Protein AF-A0A9N8EFH3-F1 (afdb_monomer_lite)

Secondary structure (DSSP, 8-state):
---PPPPHHHHHHHHHHHHHHHHHTTS---------------------PPP-PPPP--------SS-----------S----------------------------HHHHHHHHHHHHHHHHHHHHHHHHHHHHHHHHHHHHHHHHHHHHHHHHHHTTHHHHHHHHHHHHHHH-HHHHHHHHHHHHHHHHHHHHHHHH--GGG-S----HHHHHHHHHHIIIIIIIIHHHIIIIIHHHH--S-SHHHHHHHHHHIIIIIIIIIIHHHHHHHHHHHTT--HHHHHHHHHHHHHTS-HHHHHHHHHHHHHHHHHHHS-GGGHHHHHHHHHHHHHHHHHHHHHTT-

InterPro domains:
  IPR007248 Mpv17/PMP22 [PF04117] (278-334)
  IPR007248 Mpv17/PMP22 [PTHR11266] (166-336)

Structure (mmCIF, N/CA/C/O backbone):
data_AF-A0A9N8EFH3-F1
#
_entry.id   AF-A0A9N8EFH3-F1
#
loop_
_atom_site.group_PDB
_atom_site.id
_atom_site.type_symbol
_atom_site.label_atom_id
_atom_site.label_alt_id
_atom_site.label_comp_id
_atom_site.label_asym_id
_atom_site.label_entity_id
_atom_site.label_seq_id
_atom_site.pdbx_PDB_ins_code
_atom_site.Cartn_x
_atom_site.Cartn_y
_atom_site.Cartn_z
_atom_site.occupancy
_atom_site.B_iso_or_equiv
_atom_site.auth_seq_id
_atom_site.auth_comp_id
_atom_site.auth_asym_id
_atom_site.auth_atom_id
_atom_site.pdbx_PDB_model_num
ATOM 1 N N . MET A 1 1 ? 20.095 2.826 -29.127 1.00 41.12 1 MET A N 1
ATOM 2 C CA . MET A 1 1 ? 20.355 3.499 -27.834 1.00 41.12 1 MET A CA 1
ATOM 3 C C . MET A 1 1 ? 20.515 2.428 -26.759 1.00 41.12 1 MET A C 1
ATOM 5 O O . MET A 1 1 ? 19.524 1.876 -26.299 1.00 41.12 1 MET A O 1
ATOM 9 N N . MET A 1 2 ? 21.751 2.035 -26.447 1.00 31.56 2 MET A N 1
ATOM 10 C CA . MET A 1 2 ? 22.031 1.067 -25.382 1.00 31.56 2 MET A CA 1
ATOM 11 C C . MET A 1 2 ? 21.918 1.788 -24.033 1.00 31.56 2 MET A C 1
ATOM 13 O O . MET A 1 2 ? 22.768 2.606 -23.698 1.00 31.56 2 MET A O 1
ATOM 17 N N . CYS A 1 3 ? 20.839 1.538 -23.285 1.00 37.25 3 CYS A N 1
ATOM 18 C CA . CYS A 1 3 ? 20.732 1.978 -21.894 1.00 37.25 3 CYS A CA 1
ATOM 19 C C . CYS A 1 3 ? 21.843 1.300 -21.088 1.00 37.25 3 CYS A C 1
ATOM 21 O O . CYS A 1 3 ? 21.826 0.079 -20.928 1.00 37.25 3 CYS A O 1
ATOM 23 N N . ALA A 1 4 ? 22.789 2.088 -20.575 1.00 42.69 4 ALA A N 1
ATOM 24 C CA . ALA A 1 4 ? 23.730 1.628 -19.566 1.00 42.69 4 ALA A CA 1
ATOM 25 C C . ALA A 1 4 ? 22.958 0.978 -18.397 1.00 42.69 4 ALA A C 1
ATOM 27 O O . ALA A 1 4 ? 21.876 1.464 -18.043 1.00 42.69 4 ALA A O 1
ATOM 28 N N . PRO A 1 5 ? 23.462 -0.122 -17.808 1.00 50.66 5 PRO A N 1
ATOM 29 C CA . PRO A 1 5 ? 22.806 -0.760 -16.677 1.00 50.66 5 PRO A CA 1
ATOM 30 C C . PRO A 1 5 ? 22.702 0.252 -15.536 1.00 50.66 5 PRO A C 1
ATOM 32 O O . PRO A 1 5 ? 23.708 0.738 -15.022 1.00 50.66 5 PRO A O 1
ATOM 35 N N . LEU A 1 6 ? 21.464 0.590 -15.171 1.00 46.47 6 LEU A N 1
ATOM 36 C CA . LEU A 1 6 ? 21.169 1.466 -14.046 1.00 46.47 6 LEU A CA 1
ATOM 37 C C . LEU A 1 6 ? 21.886 0.898 -12.806 1.00 46.47 6 LEU A C 1
ATOM 39 O O . LEU A 1 6 ? 21.682 -0.279 -12.486 1.00 46.47 6 LEU A O 1
ATOM 43 N N . PRO A 1 7 ? 22.754 1.664 -12.123 1.00 62.62 7 PRO A N 1
ATOM 44 C CA . PRO A 1 7 ? 23.569 1.113 -11.054 1.00 62.62 7 PRO A CA 1
ATOM 45 C C . PRO A 1 7 ? 22.660 0.611 -9.933 1.00 62.62 7 PRO A C 1
ATOM 47 O O . PRO A 1 7 ? 21.796 1.340 -9.452 1.00 62.62 7 PRO A O 1
ATOM 50 N N . ILE A 1 8 ? 22.896 -0.620 -9.471 1.00 53.50 8 ILE A N 1
ATOM 51 C CA . ILE A 1 8 ? 22.248 -1.254 -8.302 1.00 53.50 8 ILE A CA 1
ATOM 52 C C . ILE A 1 8 ? 22.196 -0.304 -7.087 1.00 53.50 8 ILE A C 1
ATOM 54 O O . ILE A 1 8 ? 21.272 -0.358 -6.275 1.00 53.50 8 ILE A O 1
ATOM 58 N N . ARG A 1 9 ? 23.144 0.638 -7.014 1.00 48.06 9 ARG A N 1
ATOM 59 C CA . ARG A 1 9 ? 23.199 1.721 -6.028 1.00 48.06 9 ARG A CA 1
ATOM 60 C C . ARG A 1 9 ? 21.944 2.594 -5.993 1.00 48.06 9 ARG A C 1
ATOM 62 O O . ARG A 1 9 ? 21.589 3.035 -4.913 1.00 48.06 9 ARG A O 1
ATOM 69 N N . LEU A 1 10 ? 21.247 2.811 -7.109 1.00 51.22 10 LEU A N 1
ATOM 70 C CA . LEU A 1 10 ? 20.051 3.659 -7.161 1.00 51.22 10 LEU A CA 1
ATOM 71 C C . LEU A 1 10 ? 18.811 2.968 -6.572 1.00 51.22 10 LEU A C 1
ATOM 73 O O . LEU A 1 10 ? 17.990 3.614 -5.930 1.00 51.22 10 LEU A O 1
ATOM 77 N N . LEU A 1 11 ? 18.708 1.643 -6.728 1.00 49.72 11 LEU A N 1
ATOM 78 C CA . LEU A 1 11 ? 17.691 0.832 -6.048 1.00 49.72 11 LEU A CA 1
ATOM 79 C C . LEU A 1 11 ? 17.977 0.765 -4.541 1.00 49.72 11 LEU A C 1
ATOM 81 O O . LEU A 1 11 ? 17.062 0.890 -3.731 1.00 49.72 11 LEU A O 1
ATOM 85 N N . GLY A 1 12 ? 19.258 0.639 -4.177 1.00 55.22 12 GLY A N 1
ATOM 86 C CA . GLY A 1 12 ? 19.723 0.795 -2.800 1.00 55.22 12 GLY A CA 1
ATOM 87 C C . GLY A 1 12 ? 19.388 2.174 -2.234 1.00 55.22 12 GLY A C 1
ATOM 88 O O . GLY A 1 12 ? 18.918 2.250 -1.111 1.00 55.22 12 GLY A O 1
ATOM 89 N N . LEU A 1 13 ? 19.533 3.243 -3.022 1.00 50.31 13 LEU A N 1
ATOM 90 C CA . LEU A 1 13 ? 19.199 4.611 -2.623 1.00 50.31 13 LEU A CA 1
ATOM 91 C C . LEU A 1 13 ? 17.691 4.823 -2.479 1.00 50.31 13 LEU A C 1
ATOM 93 O O . LEU A 1 13 ? 17.284 5.585 -1.619 1.00 50.31 13 LEU A O 1
ATOM 97 N N . LEU A 1 14 ? 16.864 4.133 -3.271 1.00 47.78 14 LEU A N 1
ATOM 98 C CA . LEU A 1 14 ? 15.407 4.147 -3.129 1.00 47.78 14 LEU A CA 1
ATOM 99 C C . LEU A 1 14 ? 14.963 3.434 -1.849 1.00 47.78 14 LEU A C 1
ATOM 101 O O . LEU A 1 14 ? 14.130 3.949 -1.112 1.00 47.78 14 LEU A O 1
ATOM 105 N N . LEU A 1 15 ? 15.554 2.271 -1.562 1.00 52.00 15 LEU A N 1
ATOM 106 C CA . LEU A 1 15 ? 15.362 1.567 -0.294 1.00 52.00 15 LEU A CA 1
ATOM 107 C C . LEU A 1 15 ? 15.898 2.392 0.880 1.00 52.00 15 LEU A C 1
ATOM 109 O O . LEU A 1 15 ? 15.254 2.437 1.920 1.00 52.00 15 LEU A O 1
ATOM 113 N N . LEU A 1 16 ? 17.017 3.097 0.704 1.00 48.28 16 LEU A N 1
ATOM 114 C CA . LEU A 1 16 ? 17.570 4.011 1.697 1.00 48.28 16 LEU A CA 1
ATOM 115 C C . LEU A 1 16 ? 16.673 5.236 1.884 1.00 48.28 16 LEU A C 1
ATOM 117 O O . LEU A 1 16 ? 16.484 5.651 3.009 1.00 48.28 16 LEU A O 1
ATOM 121 N N . LEU A 1 17 ? 16.067 5.784 0.829 1.00 45.62 17 LEU A N 1
ATOM 122 C CA . LEU A 1 17 ? 15.077 6.863 0.912 1.00 45.62 17 LEU A CA 1
ATOM 123 C C . LEU A 1 17 ? 13.828 6.396 1.653 1.00 45.62 17 LEU A C 1
ATOM 125 O O . LEU A 1 17 ? 13.322 7.122 2.499 1.00 45.62 17 LEU A O 1
ATOM 129 N N . VAL A 1 18 ? 13.373 5.167 1.399 1.00 49.00 18 VAL A N 1
ATOM 130 C CA . VAL A 1 18 ? 12.310 4.533 2.187 1.00 49.00 18 VAL A CA 1
ATOM 131 C C . VAL A 1 18 ? 12.749 4.414 3.650 1.00 49.00 18 VAL A C 1
ATOM 133 O O . VAL A 1 18 ? 12.011 4.849 4.521 1.00 49.00 18 VAL A O 1
ATOM 136 N N . VAL A 1 19 ? 13.963 3.937 3.942 1.00 46.38 19 VAL A N 1
ATOM 137 C CA . VAL A 1 19 ? 14.503 3.834 5.314 1.00 46.38 19 VAL A CA 1
ATOM 138 C C . VAL A 1 19 ? 14.688 5.203 5.984 1.00 46.38 19 VAL A C 1
ATOM 140 O O . VAL A 1 19 ? 14.336 5.350 7.144 1.00 46.38 19 VAL A O 1
ATOM 143 N N . VAL A 1 20 ? 15.156 6.230 5.278 1.00 42.34 20 VAL A N 1
ATOM 144 C CA . VAL A 1 20 ? 15.352 7.596 5.796 1.00 42.34 20 VAL A CA 1
ATOM 145 C C . VAL A 1 20 ? 14.006 8.275 6.044 1.00 42.34 20 VAL A C 1
ATOM 147 O O . VAL A 1 20 ? 13.831 8.936 7.062 1.00 42.34 20 VAL A O 1
ATOM 150 N N . VAL A 1 21 ? 13.008 8.062 5.181 1.00 42.91 21 VAL A N 1
ATOM 151 C CA . VAL A 1 21 ? 11.625 8.510 5.431 1.00 42.91 21 VAL A CA 1
ATOM 152 C C . VAL A 1 21 ? 11.023 7.789 6.649 1.00 42.91 21 VAL A C 1
ATOM 154 O O . VAL A 1 21 ? 10.249 8.390 7.403 1.00 42.91 21 VAL A O 1
ATOM 157 N N . LEU A 1 22 ? 11.406 6.529 6.888 1.00 42.31 22 LEU A N 1
ATOM 158 C CA . LEU A 1 22 ? 11.056 5.776 8.099 1.00 42.31 22 LEU A CA 1
ATOM 159 C C . LEU A 1 22 ? 11.815 6.260 9.351 1.00 42.31 22 LEU A C 1
ATOM 161 O O . LEU A 1 22 ? 11.250 6.219 10.441 1.00 42.31 22 LEU A O 1
ATOM 165 N N . ASP A 1 23 ? 13.036 6.770 9.206 1.00 36.62 23 ASP A N 1
ATOM 166 C CA . ASP A 1 23 ? 13.881 7.248 10.310 1.00 36.62 23 ASP A CA 1
ATOM 167 C C . ASP A 1 23 ? 13.509 8.676 10.757 1.00 36.62 23 ASP A C 1
ATOM 169 O O . ASP A 1 23 ? 13.275 8.939 11.937 1.00 36.62 23 ASP A O 1
ATOM 173 N N . VAL A 1 24 ? 13.256 9.588 9.809 1.00 36.03 24 VAL A N 1
ATOM 174 C CA . VAL A 1 24 ? 12.672 10.922 10.087 1.00 36.03 24 VAL A CA 1
ATOM 175 C C . VAL A 1 24 ? 11.298 10.789 10.763 1.00 36.03 24 VAL A C 1
ATOM 177 O O . VAL A 1 24 ? 10.899 11.605 11.592 1.00 36.03 24 VAL A O 1
ATOM 180 N N . SER A 1 25 ? 10.587 9.704 10.461 1.00 39.78 25 SER A N 1
ATOM 181 C CA . SER A 1 25 ? 9.328 9.324 11.096 1.00 39.78 25 SER A CA 1
ATOM 182 C C . SER A 1 25 ? 9.462 8.820 12.537 1.00 39.78 25 SER A C 1
ATOM 184 O O . SER A 1 25 ? 8.451 8.852 13.247 1.00 39.78 25 SER A O 1
ATOM 186 N N . ALA A 1 26 ? 10.640 8.338 12.942 1.00 40.16 26 ALA A N 1
ATOM 187 C CA . ALA A 1 26 ? 10.953 7.858 14.290 1.00 40.16 26 ALA A CA 1
ATOM 188 C C . ALA A 1 26 ? 11.497 8.978 15.198 1.00 40.16 26 ALA A C 1
ATOM 190 O O . ALA A 1 26 ? 11.359 8.898 16.416 1.00 40.16 26 ALA A O 1
ATOM 191 N N . PHE A 1 27 ? 12.031 10.056 14.615 1.00 34.84 27 PHE A N 1
ATOM 192 C CA . PHE A 1 27 ? 12.599 11.189 15.356 1.00 34.84 27 PHE A CA 1
ATOM 193 C C . PHE A 1 27 ? 11.576 12.220 15.865 1.00 34.84 27 PHE A C 1
ATOM 195 O O . PHE A 1 27 ? 11.927 13.114 16.631 1.00 34.84 27 PHE A O 1
ATOM 202 N N . VAL A 1 28 ? 10.296 12.085 15.506 1.00 37.94 28 VAL A N 1
ATOM 203 C CA . VAL A 1 28 ? 9.204 12.902 16.065 1.00 37.94 28 VAL A CA 1
ATOM 204 C C . VAL A 1 28 ? 8.491 12.116 17.166 1.00 37.94 28 VAL A C 1
ATOM 206 O O . VAL A 1 28 ? 7.301 11.817 17.087 1.00 37.94 28 VAL A O 1
ATOM 209 N N . VAL A 1 29 ? 9.236 11.754 18.207 1.00 35.06 29 VAL A N 1
ATOM 210 C CA . VAL A 1 29 ? 8.652 11.521 19.530 1.00 35.06 29 VAL A CA 1
ATOM 211 C C . VAL A 1 29 ? 8.629 12.891 20.201 1.00 35.06 29 VAL A C 1
ATOM 213 O O . VAL A 1 29 ? 9.700 13.439 20.455 1.00 35.06 29 VAL A O 1
ATOM 216 N N . PRO A 1 30 ? 7.458 13.495 20.474 1.00 37.84 30 PRO A N 1
ATOM 217 C CA . PRO A 1 30 ? 7.436 14.691 21.287 1.00 37.84 30 PRO A CA 1
ATOM 218 C C . PRO A 1 30 ? 7.884 14.280 22.687 1.00 37.84 30 PRO A C 1
ATOM 220 O O . PRO A 1 30 ? 7.161 13.586 23.406 1.00 37.84 30 PRO A O 1
ATOM 223 N N . SER A 1 31 ? 9.088 14.699 23.062 1.00 33.38 31 SER A N 1
ATOM 224 C CA . SER A 1 31 ? 9.541 14.762 24.442 1.00 33.38 31 SER A CA 1
ATOM 225 C C . SER A 1 31 ? 8.569 15.666 25.197 1.00 33.38 31 SER A C 1
ATOM 227 O O . SER A 1 31 ? 8.724 16.882 25.254 1.00 33.38 31 SER A O 1
ATOM 229 N N . ARG A 1 32 ? 7.505 15.075 25.751 1.00 38.81 32 ARG A N 1
ATOM 230 C CA . ARG A 1 32 ? 6.694 15.736 26.769 1.00 38.81 32 ARG A CA 1
ATOM 231 C C . ARG A 1 32 ? 7.564 15.840 28.012 1.00 38.81 32 ARG A C 1
ATOM 233 O O . ARG A 1 32 ? 7.638 14.911 28.812 1.00 38.81 32 ARG A O 1
ATOM 240 N N . THR A 1 33 ? 8.239 16.973 28.144 1.00 36.69 33 THR A N 1
ATOM 241 C CA . THR A 1 33 ? 8.678 17.496 29.431 1.00 36.69 33 THR A CA 1
ATOM 242 C C . THR A 1 33 ? 7.462 17.522 30.349 1.00 36.69 33 THR A C 1
ATOM 244 O O . THR A 1 33 ? 6.463 18.191 30.085 1.00 36.69 33 THR A O 1
ATOM 247 N N . ALA A 1 34 ? 7.512 16.704 31.396 1.00 38.03 34 ALA A N 1
ATOM 248 C CA . ALA A 1 34 ? 6.528 16.714 32.458 1.00 38.03 34 ALA A CA 1
ATOM 249 C C . ALA A 1 34 ? 6.609 18.073 33.165 1.00 38.03 34 ALA A C 1
ATOM 251 O O . ALA A 1 34 ? 7.539 18.328 33.925 1.00 38.03 34 ALA A O 1
ATOM 252 N N . ALA A 1 35 ? 5.654 18.957 32.887 1.00 37.97 35 ALA A N 1
ATOM 253 C CA . ALA A 1 35 ? 5.393 20.097 33.747 1.00 37.97 35 ALA A CA 1
ATOM 254 C C . ALA A 1 35 ? 4.767 19.558 35.039 1.00 37.97 35 ALA A C 1
ATOM 256 O O . ALA A 1 35 ? 3.653 19.024 35.023 1.00 37.97 35 ALA A O 1
ATOM 257 N N . SER A 1 36 ? 5.502 19.654 36.148 1.00 39.16 36 SER A N 1
ATOM 258 C CA . SER A 1 36 ? 4.943 19.456 37.478 1.00 39.16 36 SER A CA 1
ATOM 259 C C . SER A 1 36 ? 3.892 20.538 37.716 1.00 39.16 36 SER A C 1
ATOM 261 O O . SER A 1 36 ? 4.187 21.728 37.766 1.00 39.16 36 SER A O 1
ATOM 263 N N . SER A 1 37 ? 2.633 20.129 37.820 1.00 36.12 37 SER A N 1
ATOM 264 C CA . SER A 1 37 ? 1.566 20.988 38.323 1.00 36.12 37 SER A CA 1
ATOM 265 C C . SER A 1 37 ? 1.404 20.676 39.805 1.00 36.12 37 SER A C 1
ATOM 267 O O . SER A 1 37 ? 0.905 19.620 40.189 1.00 36.12 37 SER A O 1
ATOM 269 N N . SER A 1 38 ? 1.888 21.588 40.642 1.00 34.62 38 SER A N 1
ATOM 270 C CA . SER A 1 38 ? 1.511 21.681 42.047 1.00 34.62 38 SER A CA 1
ATOM 271 C C . SER A 1 38 ? 0.019 22.006 42.124 1.00 34.62 38 SER A C 1
ATOM 273 O O . SER A 1 38 ? -0.416 23.042 41.622 1.00 34.62 38 SER A O 1
ATOM 275 N N . VAL A 1 39 ? -0.762 21.109 42.721 1.00 37.56 39 VAL A N 1
ATOM 276 C CA . VAL A 1 39 ? -2.185 21.322 42.992 1.00 37.56 39 VAL A CA 1
ATOM 277 C C . VAL A 1 39 ? -2.307 22.144 44.271 1.00 37.56 39 VAL A C 1
ATOM 279 O O . VAL A 1 39 ? -2.005 21.654 45.358 1.00 37.56 39 VAL A O 1
ATOM 282 N N . THR A 1 40 ? -2.754 23.389 44.137 1.00 33.75 40 THR A N 1
ATOM 283 C CA . THR A 1 40 ? -3.195 24.232 45.253 1.00 33.75 40 THR A CA 1
ATOM 284 C C . THR A 1 40 ? -4.710 24.089 45.379 1.00 33.75 40 THR A C 1
ATOM 286 O O . THR A 1 40 ? -5.439 24.338 44.422 1.00 33.75 40 THR A O 1
ATOM 289 N N . PHE A 1 41 ? -5.186 23.655 46.546 1.00 36.66 41 PHE A N 1
ATOM 290 C CA . PHE A 1 41 ? -6.610 23.505 46.853 1.00 36.66 41 PHE A CA 1
ATOM 291 C C . PHE A 1 41 ? -7.185 24.859 47.290 1.00 36.66 41 PHE A C 1
ATOM 293 O O . PHE A 1 41 ? -6.631 25.510 48.177 1.00 36.66 41 PHE A O 1
ATOM 300 N N . SER A 1 42 ? -8.292 25.300 46.694 1.00 32.38 42 SER A N 1
ATOM 301 C CA . SER A 1 42 ? -9.093 26.427 47.186 1.00 32.38 42 SER A CA 1
ATOM 302 C C . SER A 1 42 ? -10.535 26.312 46.702 1.00 32.38 42 SER A C 1
ATOM 304 O O . SER A 1 42 ? -10.764 26.061 45.525 1.00 32.38 42 SER A O 1
ATOM 306 N N . GLY A 1 43 ? -11.473 26.579 47.614 1.00 35.88 43 GLY A N 1
ATOM 307 C CA . GLY A 1 43 ? -12.773 27.168 47.287 1.00 35.88 43 GLY A CA 1
ATOM 308 C C . GLY A 1 43 ? -13.948 26.206 47.146 1.00 35.88 43 GLY A C 1
ATOM 309 O O . GLY A 1 43 ? -14.125 25.563 46.122 1.00 35.88 43 GLY A O 1
ATOM 310 N N . VAL A 1 44 ? -14.781 26.183 48.184 1.00 45.12 44 VAL A N 1
ATOM 311 C CA . VAL A 1 44 ? -16.142 25.635 48.224 1.00 45.12 44 VAL A CA 1
ATOM 312 C C . VAL A 1 44 ? -17.092 26.573 47.471 1.00 45.12 44 VAL A C 1
ATOM 314 O O . VAL A 1 44 ? -17.158 27.743 47.831 1.00 45.12 44 VAL A O 1
ATOM 317 N N . GLU A 1 45 ? -17.881 26.057 46.522 1.00 36.47 45 GLU A N 1
ATOM 318 C CA . GLU A 1 45 ? -19.114 26.701 46.035 1.00 36.47 45 GLU A CA 1
ATOM 319 C C . GLU A 1 45 ? -20.243 25.673 45.810 1.00 36.47 45 GLU A C 1
ATOM 321 O O . GLU A 1 45 ? -20.017 24.485 45.578 1.00 36.47 45 GLU A O 1
ATOM 326 N N . THR A 1 46 ? -21.469 26.163 45.983 1.00 40.97 46 THR A N 1
ATOM 327 C CA . THR A 1 46 ? -22.760 25.485 46.183 1.00 40.97 46 THR A CA 1
ATOM 328 C C . THR A 1 46 ? -23.427 24.957 44.896 1.00 40.97 46 THR A C 1
ATOM 330 O O . THR A 1 46 ? -23.082 25.381 43.794 1.00 40.97 46 THR A O 1
ATOM 333 N N . PRO A 1 47 ? -24.414 24.036 44.998 1.00 43.94 47 PRO A N 1
ATOM 334 C CA . PRO A 1 47 ? -24.960 23.336 43.838 1.00 43.94 47 PRO A CA 1
ATOM 335 C C . PRO A 1 47 ? -26.101 24.112 43.166 1.00 43.94 47 PRO A C 1
ATOM 337 O O . PRO A 1 47 ? -27.093 24.463 43.805 1.00 43.94 47 PRO A O 1
ATOM 340 N N . SER A 1 48 ? -26.000 24.297 41.848 1.00 41.41 48 SER A N 1
ATOM 341 C CA . SER A 1 48 ? -27.131 24.647 40.984 1.00 41.41 48 SER A CA 1
ATOM 342 C C . SER A 1 48 ? -27.500 23.464 40.077 1.00 41.41 48 SER A C 1
ATOM 344 O O . SER A 1 48 ? -26.662 22.671 39.652 1.00 41.41 48 SER A O 1
ATOM 346 N N . THR A 1 49 ? -28.806 23.315 39.877 1.00 44.22 49 THR A N 1
ATOM 347 C CA . THR A 1 49 ? -29.546 22.228 39.215 1.00 44.22 49 THR A CA 1
ATOM 348 C C . THR A 1 49 ? -29.115 21.918 37.772 1.00 44.22 49 THR A C 1
ATOM 350 O O . THR A 1 49 ? -28.855 22.851 37.013 1.00 44.22 49 THR A O 1
ATOM 353 N N . PRO A 1 50 ? -29.149 20.643 37.325 1.00 43.09 50 PRO A N 1
ATOM 354 C CA . PRO A 1 50 ? -28.806 20.290 35.952 1.00 43.09 50 PRO A CA 1
ATOM 355 C C . PRO A 1 50 ? -29.986 20.496 34.988 1.00 43.09 50 PRO A C 1
ATOM 357 O O . PRO A 1 50 ? -31.047 19.887 35.121 1.00 43.09 50 PRO A O 1
ATOM 360 N N . VAL A 1 51 ? -29.759 21.324 33.968 1.00 40.06 51 VAL A N 1
ATOM 361 C CA . VAL A 1 51 ? -30.586 21.417 32.759 1.00 40.06 51 VAL A CA 1
ATOM 362 C C . VAL A 1 51 ? -30.165 20.299 31.803 1.00 40.06 51 VAL A C 1
ATOM 364 O O . VAL A 1 51 ? -29.002 20.203 31.412 1.00 40.06 51 VAL A O 1
ATOM 367 N N . PHE A 1 52 ? -31.113 19.439 31.432 1.00 37.69 52 PHE A N 1
ATOM 368 C CA . PHE A 1 52 ? -30.909 18.341 30.491 1.00 37.69 52 PHE A CA 1
ATOM 369 C C . PHE A 1 52 ? -30.911 18.881 29.053 1.00 37.69 52 PHE A C 1
ATOM 371 O O . PHE A 1 52 ? -31.963 19.200 28.501 1.00 37.69 52 PHE A O 1
ATOM 378 N N . VAL A 1 53 ? -29.727 18.996 28.450 1.00 39.47 53 VAL A N 1
ATOM 379 C CA . VAL A 1 53 ? -29.550 19.280 27.018 1.00 39.47 53 VAL A CA 1
ATOM 380 C C . VAL A 1 53 ? -29.183 17.963 26.325 1.00 39.47 53 VAL A C 1
ATOM 382 O O . VAL A 1 53 ? -28.194 17.340 26.720 1.00 39.47 53 VAL A O 1
ATOM 385 N N . PRO A 1 54 ? -29.944 17.495 25.319 1.00 33.62 54 PRO A N 1
ATOM 386 C CA . PRO A 1 54 ? -29.606 16.270 24.611 1.00 33.62 54 PRO A CA 1
ATOM 387 C C . PRO A 1 54 ? -28.305 16.464 23.824 1.00 33.62 54 PRO A C 1
ATOM 389 O O . PRO A 1 54 ? -28.159 17.387 23.022 1.00 33.62 54 PRO A O 1
ATOM 392 N N . LYS A 1 55 ? -27.345 15.581 24.097 1.00 27.66 55 LYS A N 1
ATOM 393 C CA . LYS A 1 55 ? -26.021 15.540 23.476 1.00 27.66 55 LYS A CA 1
ATOM 394 C C . LYS A 1 55 ? -26.175 15.196 21.981 1.00 27.66 55 LYS A C 1
ATOM 396 O O . LYS A 1 55 ? -26.824 14.192 21.686 1.00 27.66 55 LYS A O 1
ATOM 401 N N . PRO A 1 56 ? -25.620 15.978 21.040 1.00 28.78 56 PRO A N 1
ATOM 402 C CA . PRO A 1 56 ? -25.646 15.613 19.629 1.00 28.78 56 PRO A CA 1
ATOM 403 C C . PRO A 1 56 ? -24.770 14.376 19.395 1.00 28.78 56 PRO A C 1
ATOM 405 O O . PRO A 1 56 ? -23.690 14.250 19.973 1.00 28.78 56 PRO A O 1
ATOM 408 N N . GLU A 1 57 ? -25.257 13.456 18.564 1.00 30.47 57 GLU A N 1
ATOM 409 C CA . GLU A 1 57 ? -24.544 12.250 18.143 1.00 30.47 57 GLU A CA 1
ATOM 410 C C . GLU A 1 57 ? -23.204 12.620 17.484 1.00 30.47 57 GLU A C 1
ATOM 412 O O . GLU A 1 57 ? -23.148 13.164 16.380 1.00 30.47 57 GLU A O 1
ATOM 417 N N . GLU A 1 58 ? -22.102 12.323 18.173 1.00 28.56 58 GLU A N 1
ATOM 418 C CA . GLU A 1 58 ? -20.743 12.465 17.651 1.00 28.56 58 GLU A CA 1
ATOM 419 C C . GLU A 1 58 ? -20.465 11.360 16.622 1.00 28.56 58 GLU A C 1
ATOM 421 O O . GLU A 1 58 ? -19.971 10.274 16.930 1.00 28.56 58 GLU A O 1
ATOM 426 N N . GLY A 1 59 ? -20.779 11.648 15.360 1.00 30.62 59 GLY A N 1
ATOM 427 C CA . GLY A 1 59 ? -20.318 10.878 14.209 1.00 30.62 59 GLY A CA 1
ATOM 428 C C . GLY A 1 59 ? -18.811 11.048 14.000 1.00 30.62 59 GLY A C 1
ATOM 429 O O . GLY A 1 59 ? -18.378 11.877 13.202 1.00 30.62 59 GLY A O 1
ATOM 430 N N . SER A 1 60 ? -18.002 10.257 14.707 1.00 28.39 60 SER A N 1
ATOM 431 C CA . SER A 1 60 ? -16.557 10.161 14.473 1.00 28.39 60 SER A CA 1
ATOM 432 C C . SER A 1 60 ? -16.271 9.219 13.299 1.00 28.39 60 SER A C 1
ATOM 434 O O . SER A 1 60 ? -16.223 7.999 13.445 1.00 28.39 60 SER A O 1
ATOM 436 N N . THR A 1 61 ? -16.092 9.780 12.102 1.00 33.25 61 THR A N 1
ATOM 437 C CA . THR A 1 61 ? -15.603 9.050 10.923 1.00 33.25 61 THR A CA 1
ATOM 438 C C . THR A 1 61 ? -14.171 9.469 10.621 1.00 33.25 61 THR A C 1
ATOM 440 O O . THR A 1 61 ? -13.910 10.356 9.809 1.00 33.25 61 THR A O 1
ATOM 443 N N . SER A 1 62 ? -13.216 8.834 11.304 1.00 30.48 62 SER A N 1
ATOM 444 C CA . SER A 1 62 ? -11.806 8.895 10.931 1.00 30.48 62 SER A CA 1
ATOM 445 C C . SER A 1 62 ? -11.530 7.898 9.801 1.00 30.48 62 SER A C 1
ATOM 447 O O . SER A 1 62 ? -12.049 6.781 9.771 1.00 30.48 62 SER A O 1
ATOM 449 N N . LEU A 1 63 ? -10.744 8.350 8.822 1.00 38.47 63 LEU A N 1
ATOM 450 C CA . LEU A 1 63 ? -10.388 7.611 7.619 1.00 38.47 63 LEU A CA 1
ATOM 451 C C . LEU A 1 63 ? -9.613 6.361 8.011 1.00 38.47 63 LEU A C 1
ATOM 453 O O . LEU A 1 63 ? -8.415 6.391 8.292 1.00 38.47 63 LEU A O 1
ATOM 457 N N . HIS A 1 64 ? -10.338 5.264 8.064 1.00 42.38 64 HIS A N 1
ATOM 458 C CA . HIS A 1 64 ? -9.832 3.987 8.472 1.00 42.38 64 HIS A CA 1
ATOM 459 C C . HIS A 1 64 ? -9.981 3.024 7.305 1.00 42.38 64 HIS A C 1
ATOM 461 O O . HIS A 1 64 ? -11.045 2.456 7.043 1.00 42.38 64 HIS A O 1
ATOM 467 N N . VAL A 1 65 ? -8.851 2.719 6.677 1.00 41.62 65 VAL A N 1
ATOM 468 C CA . VAL A 1 65 ? -8.721 1.409 6.040 1.00 41.62 65 VAL A CA 1
ATOM 469 C C . VAL A 1 65 ? -8.682 0.294 7.111 1.00 41.62 65 VAL A C 1
ATOM 471 O O . VAL A 1 65 ? -9.007 -0.835 6.777 1.00 41.62 65 VAL A O 1
ATOM 474 N N . GLY A 1 66 ? -8.589 0.608 8.417 1.00 33.12 66 GLY A N 1
ATOM 475 C CA . GLY A 1 66 ? -8.951 -0.301 9.526 1.00 33.12 66 GLY A CA 1
ATOM 476 C C . GLY A 1 66 ? -9.804 0.356 10.615 1.00 33.12 66 GLY A C 1
ATOM 477 O O . GLY A 1 66 ? -9.232 0.923 11.518 1.00 33.12 66 GLY A O 1
ATOM 478 N N . GLY A 1 67 ? -11.142 0.309 10.530 1.00 31.75 67 GLY A N 1
ATOM 479 C CA . GLY A 1 67 ? -12.068 1.038 11.422 1.00 31.75 67 GLY A CA 1
ATOM 480 C C . GLY A 1 67 ? -11.873 0.697 12.895 1.00 31.75 67 GLY A C 1
ATOM 481 O O . GLY A 1 67 ? -11.771 -0.484 13.204 1.00 31.75 67 GLY A O 1
ATOM 482 N N . VAL A 1 68 ? -11.927 1.679 13.805 1.00 34.56 68 VAL A N 1
ATOM 483 C CA . VAL A 1 68 ? -12.420 1.435 15.166 1.00 34.56 68 VAL A CA 1
ATOM 484 C C . VAL A 1 68 ? -13.853 0.950 14.993 1.00 34.56 68 VAL A C 1
ATOM 486 O O . VAL A 1 68 ? -14.776 1.723 14.736 1.00 34.56 68 VAL A O 1
ATOM 489 N N . TYR A 1 69 ? -14.015 -0.366 15.034 1.00 40.81 69 TYR A N 1
ATOM 490 C CA . TYR A 1 69 ? -15.315 -0.986 15.152 1.00 40.81 69 TYR A CA 1
ATOM 491 C C . TYR A 1 69 ? -15.721 -0.820 16.607 1.00 40.81 69 TYR A C 1
ATOM 493 O O . TYR A 1 69 ? -15.217 -1.524 17.479 1.00 40.81 69 TYR A O 1
A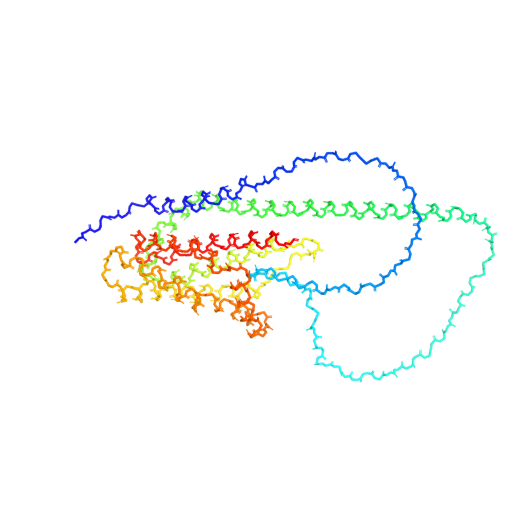TOM 501 N N . GLY A 1 70 ? -16.643 0.109 16.864 1.00 35.44 70 GLY A N 1
ATOM 502 C CA . GLY A 1 70 ? -17.470 0.001 18.059 1.00 35.44 70 GLY A CA 1
ATOM 503 C C . GLY A 1 70 ? -18.067 -1.415 18.122 1.00 35.44 70 GLY A C 1
ATOM 504 O O . GLY A 1 70 ? -18.273 -2.035 17.069 1.00 35.44 70 GLY A O 1
ATOM 505 N N . PRO A 1 71 ? -18.291 -1.964 19.327 1.00 30.70 71 PRO A N 1
ATOM 506 C CA . PRO A 1 71 ? -18.764 -3.331 19.484 1.00 30.70 71 PRO A CA 1
ATOM 507 C C . PRO A 1 71 ? -20.007 -3.554 18.621 1.00 30.70 71 PRO A C 1
ATOM 509 O O . PRO A 1 71 ? -20.913 -2.725 18.590 1.00 30.70 71 PRO A O 1
ATOM 512 N N . TYR A 1 72 ? -20.015 -4.674 17.898 1.00 33.97 72 TYR A N 1
ATOM 513 C CA . TYR A 1 72 ? -21.125 -5.157 17.080 1.00 33.97 72 TYR A CA 1
ATOM 514 C C . TYR A 1 72 ? -22.399 -5.258 17.951 1.00 33.97 72 TYR A C 1
ATOM 516 O O . TYR A 1 72 ? -22.678 -6.297 18.542 1.00 33.97 72 TYR A O 1
ATOM 524 N N . GLN A 1 73 ? -23.181 -4.183 18.061 1.00 33.12 73 GLN A N 1
ATOM 525 C CA . GLN A 1 73 ? -24.558 -4.231 18.549 1.00 33.12 73 GLN A CA 1
ATOM 526 C C . GLN A 1 73 ? -25.449 -4.490 17.339 1.00 33.12 73 GLN A C 1
ATOM 528 O O . GLN A 1 73 ? -25.876 -3.570 16.648 1.00 33.12 73 GLN A O 1
ATOM 533 N N . GLY A 1 74 ? -25.646 -5.764 17.007 1.00 34.00 74 GLY A N 1
ATOM 534 C CA . GLY A 1 74 ? -26.416 -6.114 15.819 1.00 34.00 74 GLY A CA 1
ATOM 535 C C . GLY A 1 74 ? -26.414 -7.591 15.468 1.00 34.00 74 GLY A C 1
ATOM 536 O O . GLY A 1 74 ? -26.231 -7.938 14.305 1.00 34.00 74 GLY A O 1
ATOM 537 N N . THR A 1 75 ? -26.633 -8.473 16.440 1.00 33.16 75 THR A N 1
ATOM 538 C CA . THR A 1 75 ? -27.349 -9.714 16.135 1.00 33.16 75 THR A CA 1
ATOM 539 C C . THR A 1 75 ? -28.831 -9.366 16.114 1.00 33.16 75 THR A C 1
ATOM 541 O O . THR A 1 75 ? -29.476 -9.264 17.152 1.00 33.16 75 THR A O 1
ATOM 544 N N . ALA A 1 76 ? -29.368 -9.131 14.917 1.00 35.34 76 ALA A N 1
ATOM 545 C CA . ALA A 1 76 ? -30.788 -9.344 14.704 1.00 35.34 76 ALA A CA 1
ATOM 546 C C . ALA A 1 76 ? -31.033 -10.843 14.921 1.00 35.34 76 ALA A C 1
ATOM 548 O O . ALA A 1 76 ? -30.688 -11.660 14.064 1.00 35.34 76 ALA A O 1
ATOM 549 N N . ASP A 1 77 ? -31.553 -11.194 16.096 1.00 32.66 77 ASP A N 1
ATOM 550 C CA . ASP A 1 77 ? -32.079 -12.521 16.396 1.00 32.66 77 ASP A CA 1
ATOM 551 C C . ASP A 1 77 ? -33.280 -12.791 15.479 1.00 32.66 77 ASP A C 1
ATOM 553 O O . ASP A 1 77 ? -34.436 -12.556 15.818 1.00 32.66 77 ASP A O 1
ATOM 557 N N . PHE A 1 78 ? -33.007 -13.309 14.284 1.00 39.34 78 PHE A N 1
ATOM 558 C CA . PHE A 1 78 ? -33.985 -14.035 13.479 1.00 39.34 78 PHE A CA 1
ATOM 559 C C . PHE A 1 78 ? -34.034 -15.482 13.984 1.00 39.34 78 PHE A C 1
ATOM 561 O O . PHE A 1 78 ? -33.564 -16.395 13.314 1.00 39.34 78 PHE A O 1
ATOM 568 N N . ASN A 1 79 ? -34.503 -15.663 15.224 1.00 34.78 79 ASN A N 1
ATOM 569 C CA . ASN A 1 79 ? -35.041 -16.918 15.768 1.00 34.78 79 ASN A CA 1
ATOM 570 C C . ASN A 1 79 ? -35.479 -16.720 17.227 1.00 34.78 79 ASN A C 1
ATOM 572 O O . ASN A 1 79 ? -34.938 -17.322 18.152 1.00 34.78 79 ASN A O 1
ATOM 576 N N . THR A 1 80 ? -36.505 -15.899 17.442 1.00 35.34 80 THR A N 1
ATOM 577 C CA . THR A 1 80 ? -37.246 -15.904 18.707 1.00 35.34 80 THR A CA 1
ATOM 578 C C . THR A 1 80 ? -38.510 -16.740 18.518 1.00 35.34 80 THR A C 1
ATOM 580 O O . THR A 1 80 ? -39.508 -16.226 18.011 1.00 35.34 80 THR A O 1
ATOM 583 N N . PRO A 1 81 ? -38.541 -18.030 18.904 1.00 37.22 81 PRO A N 1
ATOM 584 C CA . PRO A 1 81 ? -39.818 -18.657 19.189 1.00 37.22 81 PRO A CA 1
ATOM 585 C C . PRO A 1 81 ? -40.401 -17.954 20.419 1.00 37.22 81 PRO A C 1
ATOM 587 O O . PRO A 1 81 ? -39.736 -17.858 21.455 1.00 37.22 81 PRO A O 1
ATOM 590 N N . MET A 1 82 ? -41.634 -17.451 20.297 1.00 44.28 82 MET A N 1
ATOM 591 C CA . MET A 1 82 ? -42.447 -17.003 21.429 1.00 44.28 82 MET A CA 1
ATOM 592 C C . MET A 1 82 ? -42.342 -18.032 22.561 1.00 44.28 82 MET A C 1
ATOM 594 O O . MET A 1 82 ? -42.914 -19.120 22.477 1.00 44.28 82 MET A O 1
ATOM 598 N N . LYS A 1 83 ? -41.635 -17.687 23.639 1.00 37.22 83 LYS A N 1
ATOM 599 C CA . LYS A 1 83 ? -41.766 -18.393 24.909 1.00 37.22 83 LYS A CA 1
ATOM 600 C C . LYS A 1 83 ? -42.730 -17.613 25.781 1.00 37.22 83 LYS A C 1
ATOM 602 O O . LYS A 1 83 ? -42.466 -16.488 26.193 1.00 37.22 83 LYS A O 1
ATOM 607 N N . MET A 1 84 ? -43.872 -18.259 25.987 1.00 38.12 84 MET A N 1
ATOM 608 C CA . MET A 1 84 ? -44.940 -17.895 26.901 1.00 38.12 84 MET A CA 1
ATOM 609 C C . MET A 1 84 ? -44.412 -17.337 28.223 1.00 38.12 84 MET A C 1
ATOM 611 O O . MET A 1 84 ? -43.535 -17.915 28.866 1.00 38.12 84 MET A O 1
ATOM 615 N N . LEU A 1 85 ? -45.059 -16.258 28.655 1.00 44.88 85 LEU A N 1
ATOM 616 C CA . LEU A 1 85 ? -45.107 -15.790 30.032 1.00 44.88 85 LEU A CA 1
ATOM 617 C C . LEU A 1 85 ? -45.533 -16.933 30.963 1.00 44.88 85 LEU A C 1
ATOM 619 O O . LEU A 1 85 ? -46.722 -17.174 31.167 1.00 44.88 85 LEU A O 1
ATOM 623 N N . GLN A 1 86 ? -44.565 -17.617 31.572 1.00 43.44 86 GLN A N 1
ATOM 624 C CA . GLN A 1 86 ? -44.834 -18.498 32.701 1.00 43.44 86 GLN A CA 1
ATOM 625 C C . GLN A 1 86 ? -44.684 -17.694 33.995 1.00 43.44 86 GLN A C 1
ATOM 627 O O . GLN A 1 86 ? -43.608 -17.554 34.573 1.00 43.44 86 GLN A O 1
ATOM 632 N N . ARG A 1 87 ? -45.820 -17.137 34.425 1.00 48.09 87 ARG A N 1
ATOM 633 C CA . ARG A 1 87 ? -46.082 -16.588 35.759 1.00 48.09 87 ARG A CA 1
ATOM 634 C C . ARG A 1 87 ? -45.636 -17.614 36.813 1.00 48.09 87 ARG A C 1
ATOM 636 O O . ARG A 1 87 ? -46.347 -18.581 37.076 1.00 48.09 87 ARG A O 1
ATOM 643 N N . ARG A 1 88 ? -44.467 -17.417 37.429 1.00 42.59 88 ARG A N 1
ATOM 644 C CA . ARG A 1 88 ? -44.036 -18.206 38.592 1.00 42.59 88 ARG A CA 1
ATOM 645 C C . ARG A 1 88 ? -44.254 -17.383 39.857 1.00 42.59 88 ARG A C 1
ATOM 647 O O . ARG A 1 88 ? -43.384 -16.654 40.313 1.00 42.59 88 ARG A O 1
ATOM 654 N N . ASN A 1 89 ? -45.463 -17.519 40.399 1.00 51.12 89 ASN A N 1
ATOM 655 C CA . ASN A 1 89 ? -45.763 -17.240 41.798 1.00 51.12 89 ASN A CA 1
ATOM 656 C C . ASN A 1 89 ? -44.855 -18.122 42.666 1.00 51.12 89 ASN A C 1
ATOM 658 O O . ASN A 1 89 ? -44.966 -19.347 42.635 1.00 51.12 89 ASN A O 1
ATOM 662 N N . GLY A 1 90 ? -43.956 -17.504 43.427 1.00 43.69 90 GLY A N 1
ATOM 663 C CA . GLY A 1 90 ? -42.968 -18.201 44.246 1.00 43.69 90 GLY A CA 1
ATOM 664 C C . GLY A 1 90 ? -42.627 -17.407 45.497 1.00 43.69 90 GLY A C 1
ATOM 665 O O . GLY A 1 90 ? -41.573 -16.797 45.565 1.00 43.69 90 GLY A O 1
ATOM 666 N N . LYS A 1 91 ? -43.574 -17.406 46.441 1.00 45.00 91 LYS A N 1
ATOM 667 C CA . LYS A 1 91 ? -43.451 -17.145 47.885 1.00 45.00 91 LYS A CA 1
ATOM 668 C C . LYS A 1 91 ? -42.135 -16.513 48.364 1.00 45.00 91 LYS A C 1
ATOM 670 O O . LYS A 1 91 ? -41.134 -17.196 48.568 1.00 45.00 91 LYS A O 1
ATOM 675 N N . ASN A 1 92 ? -42.251 -15.233 48.715 1.00 46.00 92 ASN A N 1
ATOM 676 C CA . ASN A 1 92 ? -41.455 -14.558 49.733 1.00 46.00 92 ASN A CA 1
ATOM 677 C C . ASN A 1 92 ? -41.242 -15.465 50.958 1.00 46.00 92 ASN A C 1
ATOM 679 O O . ASN A 1 92 ? -42.178 -15.710 51.721 1.00 46.00 92 ASN A O 1
ATOM 683 N N . ARG A 1 93 ? -40.005 -15.916 51.183 1.00 44.84 93 ARG A N 1
ATOM 684 C CA . ARG A 1 93 ? -39.510 -16.186 52.537 1.00 44.84 93 ARG A CA 1
ATOM 685 C C . ARG A 1 93 ? -38.725 -14.960 52.970 1.00 44.84 93 ARG A C 1
ATOM 687 O O . ARG A 1 93 ? -37.544 -14.822 52.668 1.00 44.84 93 ARG A O 1
ATOM 694 N N . ARG A 1 94 ? -39.437 -14.050 53.630 1.00 45.72 94 ARG A N 1
ATOM 695 C CA . ARG A 1 94 ? -38.860 -12.943 54.384 1.00 45.72 94 ARG A CA 1
ATOM 696 C C . ARG A 1 94 ? -38.173 -13.577 55.596 1.00 45.72 94 ARG A C 1
ATOM 698 O O . ARG A 1 94 ? -38.848 -14.018 56.518 1.00 45.72 94 ARG A O 1
ATOM 705 N N . PHE A 1 95 ? -36.853 -13.727 55.542 1.00 43.94 95 PHE A N 1
ATOM 706 C CA . PHE A 1 95 ? -36.062 -13.968 56.744 1.00 43.94 95 PHE A CA 1
ATOM 707 C C . PHE A 1 95 ? -36.020 -12.642 57.507 1.00 43.94 95 PHE A C 1
ATOM 709 O O . PHE A 1 95 ? -35.234 -11.756 57.183 1.00 43.94 95 PHE A O 1
ATOM 716 N N . GLU A 1 96 ? -36.927 -12.478 58.468 1.00 46.09 96 GLU A N 1
ATOM 717 C CA . GLU A 1 96 ? -36.774 -11.483 59.527 1.00 46.09 96 GLU A CA 1
ATOM 718 C C . GLU A 1 96 ? -35.647 -11.965 60.439 1.00 46.09 96 GLU A C 1
ATOM 720 O O . GLU A 1 96 ? -35.824 -12.833 61.292 1.00 46.09 96 GLU A O 1
ATOM 725 N N . VAL A 1 97 ? -34.448 -11.439 60.199 1.00 53.19 97 VAL A N 1
ATOM 726 C CA . VAL A 1 97 ? -33.369 -11.493 61.179 1.00 53.19 97 VAL A CA 1
ATOM 727 C C . VAL A 1 97 ? -33.764 -10.520 62.284 1.00 53.19 97 VAL A C 1
ATOM 729 O O . VAL A 1 97 ? -33.817 -9.311 62.061 1.00 53.19 97 VAL A O 1
ATOM 732 N N . ALA A 1 98 ? -34.107 -11.063 63.451 1.00 47.00 98 ALA A N 1
ATOM 733 C CA . ALA A 1 98 ? -34.383 -10.298 64.656 1.00 47.00 98 ALA A CA 1
ATOM 734 C C . ALA A 1 98 ? -33.157 -9.440 64.998 1.00 47.00 98 ALA A C 1
ATOM 736 O O . ALA A 1 98 ? -32.116 -9.940 65.423 1.00 47.00 98 ALA A O 1
ATOM 737 N N . ASN A 1 99 ? -33.294 -8.139 64.756 1.00 51.09 99 ASN A N 1
ATOM 738 C CA . ASN A 1 99 ? -32.276 -7.125 64.970 1.00 51.09 99 ASN A CA 1
ATOM 739 C C . ASN A 1 99 ? -32.292 -6.713 66.452 1.00 51.09 99 ASN A C 1
ATOM 741 O O . ASN A 1 99 ? -32.774 -5.643 66.815 1.00 51.09 99 ASN A O 1
ATOM 745 N N . ASN A 1 100 ? -31.826 -7.607 67.325 1.00 51.19 100 ASN A N 1
ATOM 746 C CA . ASN A 1 100 ? -31.645 -7.327 68.749 1.00 51.19 100 ASN A CA 1
ATOM 747 C C . ASN A 1 100 ? -30.214 -6.826 68.972 1.00 51.19 100 ASN A C 1
ATOM 749 O O . ASN A 1 100 ? -29.303 -7.621 69.184 1.00 51.19 100 ASN A O 1
ATOM 753 N N . GLY A 1 101 ? -30.017 -5.510 68.891 1.00 51.91 101 GLY A N 1
ATOM 754 C CA . GLY A 1 101 ? -28.721 -4.883 69.166 1.00 51.91 101 GLY A CA 1
ATOM 755 C C . GLY A 1 101 ? -28.533 -3.552 68.449 1.00 51.91 101 GLY A C 1
ATOM 756 O O . GLY A 1 101 ? -27.601 -3.398 67.668 1.00 51.91 101 GLY A O 1
ATOM 757 N N . PHE A 1 102 ? -29.445 -2.609 68.684 1.00 50.44 102 PHE A N 1
ATOM 758 C CA . PHE A 1 102 ? -29.375 -1.243 68.170 1.00 50.44 102 PHE A CA 1
ATOM 759 C C . PHE A 1 102 ? -28.268 -0.477 68.915 1.00 50.44 102 PHE A C 1
ATOM 761 O O . PHE A 1 102 ? -28.507 0.138 69.950 1.00 50.44 102 PHE A O 1
ATOM 768 N N . PHE A 1 103 ? -27.031 -0.577 68.426 1.00 60.25 103 PHE A N 1
ATOM 769 C CA . PHE A 1 103 ? -26.028 0.454 68.672 1.00 60.25 103 PHE A CA 1
ATOM 770 C C . PHE A 1 103 ? -26.379 1.625 67.751 1.00 60.25 103 PHE A C 1
ATOM 772 O O . PHE A 1 103 ? -26.315 1.477 66.531 1.00 60.25 103 PHE A O 1
ATOM 779 N N . ASP A 1 104 ? -26.769 2.762 68.329 1.00 57.69 104 ASP A N 1
ATOM 780 C CA . ASP A 1 104 ? -26.844 4.047 67.627 1.00 57.69 104 ASP A CA 1
ATOM 781 C C . ASP A 1 104 ? -25.421 4.416 67.187 1.00 57.69 104 ASP A C 1
ATOM 783 O O . ASP A 1 104 ? -24.640 5.017 67.926 1.00 57.69 104 ASP A O 1
ATOM 787 N N . VAL A 1 105 ? -25.029 3.945 66.003 1.00 63.09 105 VAL A N 1
ATOM 788 C CA . VAL A 1 105 ? -23.763 4.332 65.391 1.00 63.09 105 VAL A CA 1
ATOM 789 C C . VAL A 1 105 ? -23.966 5.727 64.824 1.00 63.09 105 VAL A C 1
ATOM 791 O O . VAL A 1 105 ? -24.757 5.924 63.903 1.00 63.09 105 VAL A O 1
ATOM 794 N N . ASP A 1 106 ? -23.249 6.681 65.407 1.00 70.44 106 ASP A N 1
ATOM 795 C CA . ASP A 1 106 ? -23.269 8.093 65.048 1.00 70.44 106 ASP A CA 1
ATOM 796 C C . ASP A 1 106 ? -23.169 8.264 63.511 1.00 70.44 106 ASP A C 1
ATOM 798 O O . ASP A 1 106 ? -22.210 7.766 62.902 1.00 70.44 106 ASP A O 1
ATOM 802 N N . PRO A 1 107 ? -24.140 8.917 62.840 1.00 73.31 107 PRO A N 1
ATOM 803 C CA . PRO A 1 107 ? -24.185 9.031 61.378 1.00 73.31 107 PRO A CA 1
ATOM 804 C C . PRO A 1 107 ? -22.905 9.625 60.770 1.00 73.31 107 PRO A C 1
ATOM 806 O O . PRO A 1 107 ? -22.566 9.302 59.626 1.00 73.31 107 PRO A O 1
ATOM 809 N N . ALA A 1 108 ? -22.141 10.404 61.543 1.00 73.38 108 ALA A N 1
ATOM 810 C CA . ALA A 1 108 ? -20.827 10.911 61.152 1.00 73.38 108 ALA A CA 1
ATOM 811 C C . ALA A 1 108 ? -19.818 9.791 60.816 1.00 73.38 108 ALA A C 1
ATOM 813 O O . ALA A 1 108 ? -19.020 9.931 59.887 1.00 73.38 108 ALA A O 1
ATOM 814 N N . PHE A 1 109 ? -19.882 8.648 61.504 1.00 73.81 109 PHE A N 1
ATOM 815 C CA . PHE A 1 109 ? -18.973 7.521 61.274 1.00 73.81 109 PHE A CA 1
ATOM 816 C C . PHE A 1 109 ? -19.270 6.796 59.950 1.00 73.81 109 PHE A C 1
ATOM 818 O O . PHE A 1 109 ? -18.357 6.321 59.267 1.00 73.81 109 PHE A O 1
ATOM 825 N N . SER A 1 110 ? -20.542 6.769 59.535 1.00 75.12 110 SER A N 1
ATOM 826 C CA . SER A 1 110 ? -20.959 6.174 58.256 1.00 75.12 110 SER A CA 1
ATOM 827 C C . SER A 1 110 ? -20.461 6.977 57.043 1.00 75.12 110 SER A C 1
ATOM 829 O O . SER A 1 110 ? -20.033 6.399 56.039 1.00 75.12 110 SER A O 1
ATOM 831 N N . ALA A 1 111 ? -20.419 8.309 57.156 1.00 77.62 111 ALA A N 1
ATOM 832 C CA . ALA A 1 111 ? -19.943 9.190 56.093 1.00 77.62 111 ALA A CA 1
ATOM 833 C C . ALA A 1 111 ? -18.429 9.044 55.859 1.00 77.62 111 ALA A C 1
ATOM 835 O O . ALA A 1 111 ? -17.984 8.939 54.715 1.00 77.62 111 ALA A O 1
ATOM 836 N N . VAL A 1 112 ? -17.636 8.953 56.934 1.00 81.19 112 VAL A N 1
ATOM 837 C CA . VAL A 1 112 ? -16.174 8.778 56.845 1.00 81.19 112 VAL A CA 1
ATOM 838 C C . VAL A 1 112 ? -15.808 7.432 56.214 1.00 81.19 112 VAL A C 1
ATOM 840 O O . VAL A 1 112 ? -14.932 7.377 55.351 1.00 81.19 112 VAL A O 1
ATOM 843 N N . SER A 1 113 ? -16.510 6.358 56.588 1.00 81.69 113 SER A N 1
ATOM 844 C CA . SER A 1 113 ? -16.346 5.024 55.987 1.00 81.69 113 SER A CA 1
ATOM 845 C C . SER A 1 113 ? -16.525 5.052 54.463 1.00 81.69 113 SER A C 1
ATOM 847 O O . SER A 1 113 ? -15.703 4.506 53.722 1.00 81.69 113 SER A O 1
ATOM 849 N N . THR A 1 114 ? -17.559 5.754 53.996 1.00 83.06 114 THR A N 1
ATOM 850 C CA . THR A 1 114 ? -17.896 5.841 52.569 1.00 83.06 114 THR A CA 1
ATOM 851 C C . THR A 1 114 ? -16.827 6.614 51.789 1.00 83.06 114 THR A C 1
ATOM 853 O O . THR A 1 114 ? -16.323 6.116 50.787 1.00 83.06 114 THR A O 1
ATOM 856 N N . ILE A 1 115 ? -16.374 7.763 52.308 1.00 88.06 115 ILE A N 1
ATOM 857 C CA . ILE A 1 115 ? -15.318 8.579 51.675 1.00 88.06 115 ILE A CA 1
ATOM 858 C C . ILE A 1 115 ? -13.994 7.804 51.565 1.00 88.06 115 ILE A C 1
ATOM 860 O O . ILE A 1 115 ? -13.305 7.875 50.545 1.00 88.06 115 ILE A O 1
ATOM 864 N N . VAL A 1 116 ? -13.624 7.044 52.601 1.00 91.12 116 VAL A N 1
ATOM 865 C CA . VAL A 1 116 ? -12.388 6.243 52.594 1.00 91.12 116 VAL A CA 1
ATOM 866 C C . VAL A 1 116 ? -12.479 5.082 51.599 1.00 91.12 116 VAL A C 1
ATOM 868 O O . VAL A 1 116 ? -11.485 4.779 50.933 1.00 91.12 116 VAL A O 1
ATOM 871 N N . MET A 1 117 ? -13.645 4.441 51.471 1.00 88.06 117 MET A N 1
ATOM 872 C CA . MET A 1 117 ? -13.864 3.393 50.467 1.00 88.06 117 MET A CA 1
ATOM 873 C C . MET A 1 117 ? -13.795 3.949 49.042 1.00 88.06 117 MET A C 1
ATOM 875 O O . MET A 1 117 ? -13.081 3.379 48.214 1.00 88.06 117 MET A O 1
ATOM 879 N N . ASP A 1 118 ? -14.431 5.091 48.775 1.00 91.62 118 ASP A N 1
ATOM 880 C CA . ASP A 1 118 ? -14.406 5.731 47.455 1.00 91.62 118 ASP A CA 1
ATOM 881 C C . ASP A 1 118 ? -12.985 6.151 47.049 1.00 91.62 118 ASP A C 1
ATOM 883 O O . ASP A 1 118 ? -12.544 5.881 45.929 1.00 91.62 118 ASP A O 1
ATOM 887 N N . ALA A 1 119 ? -12.211 6.728 47.976 1.00 91.44 119 ALA A N 1
ATOM 888 C CA . ALA A 1 119 ? -10.816 7.091 47.725 1.00 91.44 119 ALA A CA 1
ATOM 889 C C . ALA A 1 119 ? -9.933 5.865 47.419 1.00 91.44 119 ALA A C 1
ATOM 891 O O . ALA A 1 119 ? -9.063 5.926 46.545 1.00 91.44 119 ALA A O 1
ATOM 892 N N . ARG A 1 120 ? -10.166 4.734 48.103 1.00 95.69 120 ARG A N 1
ATOM 893 C CA . ARG A 1 120 ? -9.452 3.472 47.839 1.00 95.69 120 ARG A CA 1
ATOM 894 C C . ARG A 1 120 ? -9.817 2.887 46.480 1.00 95.69 120 ARG A C 1
ATOM 896 O O . ARG A 1 120 ? -8.917 2.442 45.770 1.00 95.69 120 ARG A O 1
ATOM 903 N N . MET A 1 121 ? -11.095 2.926 46.099 1.00 92.19 121 MET A N 1
ATOM 904 C CA . MET A 1 121 ? -11.526 2.470 44.775 1.00 92.19 121 MET A CA 1
ATOM 905 C C . MET A 1 121 ? -10.902 3.319 43.664 1.00 92.19 121 MET A C 1
ATOM 907 O O . MET A 1 121 ? -10.316 2.762 42.738 1.00 92.19 121 MET A O 1
ATOM 911 N N . ALA A 1 122 ? -10.908 4.648 43.803 1.00 92.56 122 ALA A N 1
ATOM 912 C CA . ALA A 1 122 ? -10.270 5.546 42.839 1.00 92.56 122 ALA A CA 1
ATOM 913 C C . ALA A 1 122 ? -8.749 5.307 42.724 1.00 92.56 122 ALA A C 1
ATOM 915 O O . ALA A 1 122 ? -8.193 5.306 41.622 1.00 92.56 122 ALA A O 1
ATOM 916 N N . GLN A 1 123 ? -8.059 5.055 43.844 1.00 94.94 123 GLN A N 1
ATOM 917 C CA . GLN A 1 123 ? -6.640 4.680 43.815 1.00 94.94 123 GLN A CA 1
ATOM 918 C C . GLN A 1 123 ? -6.404 3.337 43.117 1.00 94.94 123 GLN A C 1
ATOM 920 O O . GLN A 1 123 ? -5.433 3.199 42.368 1.00 94.94 123 GLN A O 1
ATOM 925 N N . GLN A 1 124 ? -7.278 2.356 43.341 1.00 95.06 124 GLN A N 1
ATOM 926 C CA . GLN A 1 124 ? -7.152 1.038 42.730 1.00 95.06 124 GLN A CA 1
ATOM 927 C C . GLN A 1 124 ? -7.372 1.096 41.212 1.00 95.06 124 GLN A C 1
ATOM 929 O O . GLN A 1 124 ? -6.578 0.525 40.462 1.00 95.06 124 GLN A O 1
ATOM 934 N N . GLU A 1 125 ? -8.353 1.870 40.744 1.00 94.44 125 GLU A N 1
ATOM 935 C CA . GLU A 1 125 ? -8.560 2.122 39.313 1.00 94.44 125 GLU A CA 1
ATOM 936 C C . GLU A 1 125 ? -7.351 2.811 38.661 1.00 94.44 125 GLU A C 1
ATOM 938 O O . GLU A 1 125 ? -6.929 2.427 37.563 1.00 94.44 125 GLU A O 1
ATOM 943 N N . LEU A 1 126 ? -6.737 3.787 39.342 1.00 95.44 126 LEU A N 1
ATOM 944 C CA . LEU A 1 126 ? -5.537 4.466 38.845 1.00 95.44 126 LEU A CA 1
ATOM 945 C C . LEU A 1 126 ? -4.347 3.499 38.721 1.00 95.44 126 LEU A C 1
ATOM 947 O O . LEU A 1 126 ? -3.631 3.523 37.711 1.00 95.44 126 LEU A O 1
ATOM 951 N N . LEU A 1 127 ? -4.146 2.636 39.722 1.00 96.12 127 LEU A N 1
ATOM 952 C CA . LEU A 1 127 ? -3.075 1.638 39.727 1.00 96.12 127 LEU A CA 1
ATOM 953 C C . LEU A 1 127 ? -3.262 0.622 38.592 1.00 96.12 127 LEU A C 1
ATOM 955 O O . LEU A 1 127 ? -2.315 0.325 37.857 1.00 96.12 127 LEU A O 1
ATOM 959 N N . GLU A 1 128 ? -4.485 0.127 38.396 1.00 92.75 128 GLU A N 1
ATOM 960 C CA . GLU A 1 128 ? -4.802 -0.768 37.283 1.00 92.75 128 GLU A CA 1
ATOM 961 C C . GLU A 1 128 ? -4.582 -0.088 35.929 1.00 92.75 128 GLU A C 1
ATOM 963 O O . GLU A 1 128 ? -4.007 -0.693 35.017 1.00 92.75 128 GLU A O 1
ATOM 968 N N . ALA A 1 129 ? -4.976 1.179 35.786 1.00 83.75 129 ALA A N 1
ATOM 969 C CA . ALA A 1 129 ? -4.738 1.947 34.570 1.00 83.75 129 ALA A CA 1
ATOM 970 C C . ALA A 1 129 ? -3.234 2.109 34.278 1.00 83.75 129 ALA A C 1
ATOM 972 O O . ALA A 1 129 ? -2.809 1.976 33.122 1.00 83.75 129 ALA A O 1
ATOM 973 N N . GLN A 1 130 ? -2.408 2.337 35.306 1.00 91.81 130 GLN A N 1
ATOM 974 C CA . GLN A 1 130 ? -0.948 2.388 35.167 1.00 91.81 130 GLN A CA 1
ATOM 975 C C . GLN A 1 130 ? -0.348 1.028 34.789 1.00 91.81 130 GLN A C 1
ATOM 977 O O . GLN A 1 130 ? 0.457 0.959 33.855 1.00 91.81 130 GLN A O 1
ATOM 982 N N . GLN A 1 131 ? -0.763 -0.060 35.443 1.00 92.12 131 GLN A N 1
ATOM 983 C CA . GLN A 1 131 ? -0.285 -1.406 35.111 1.00 92.12 131 GLN A CA 1
ATOM 984 C C . GLN A 1 131 ? -0.671 -1.816 33.687 1.00 92.12 131 GLN A C 1
ATOM 986 O O . GLN A 1 131 ? 0.143 -2.405 32.970 1.00 92.12 131 GLN A O 1
ATOM 991 N N . ARG A 1 132 ? -1.882 -1.466 33.234 1.00 78.69 132 ARG A N 1
ATOM 992 C CA . ARG A 1 132 ? -2.309 -1.688 31.844 1.00 78.69 132 ARG A CA 1
ATOM 993 C C . ARG A 1 132 ? -1.378 -0.953 30.879 1.00 78.69 132 ARG A C 1
ATOM 995 O O . ARG A 1 132 ? -0.870 -1.592 29.958 1.00 78.69 132 ARG A O 1
ATOM 1002 N N . LYS A 1 133 ? -1.077 0.331 31.125 1.00 80.25 133 LYS A N 1
ATOM 1003 C CA . LYS A 1 133 ? -0.116 1.106 30.313 1.00 80.25 133 LYS A CA 1
ATOM 1004 C C . LYS A 1 133 ? 1.268 0.455 30.273 1.00 80.25 133 LYS A C 1
ATOM 1006 O O . LYS A 1 133 ? 1.832 0.307 29.193 1.00 80.25 133 LYS A O 1
ATOM 1011 N N . GLN A 1 134 ? 1.799 0.002 31.410 1.00 85.94 134 GLN A N 1
ATOM 1012 C CA . GLN A 1 134 ? 3.097 -0.685 31.439 1.00 85.94 134 GLN A CA 1
ATOM 1013 C C . GLN A 1 134 ? 3.091 -1.985 30.627 1.00 85.94 134 GLN A C 1
ATOM 1015 O O . GLN A 1 134 ? 3.995 -2.200 29.819 1.00 85.94 134 GLN A O 1
ATOM 1020 N N . ARG A 1 135 ? 2.059 -2.828 30.767 1.00 79.69 135 ARG A N 1
ATOM 1021 C CA . ARG A 1 135 ? 1.946 -4.075 29.986 1.00 79.69 135 ARG A CA 1
ATOM 1022 C C . ARG A 1 135 ? 1.895 -3.815 28.479 1.00 79.69 135 ARG A C 1
ATOM 1024 O O . ARG A 1 135 ? 2.448 -4.601 27.716 1.00 79.69 135 ARG A O 1
ATOM 1031 N N . GLN A 1 136 ? 1.291 -2.708 28.049 1.00 69.50 136 GLN A N 1
ATOM 1032 C CA . GLN A 1 136 ? 1.244 -2.318 26.634 1.00 69.50 136 GLN A CA 1
ATOM 1033 C C . GLN A 1 136 ? 2.612 -1.904 26.110 1.00 69.50 136 GLN A C 1
ATOM 1035 O O . GLN A 1 136 ? 3.012 -2.357 25.041 1.00 69.50 136 GLN A O 1
ATOM 1040 N N . VAL A 1 137 ? 3.338 -1.076 26.869 1.00 75.06 137 VAL A N 1
ATOM 1041 C CA . VAL A 1 137 ? 4.699 -0.665 26.503 1.00 75.06 137 VAL A CA 1
ATOM 1042 C C . VAL A 1 137 ? 5.593 -1.899 26.387 1.00 75.06 137 VAL A C 1
ATOM 1044 O O . VAL A 1 137 ? 6.325 -2.027 25.407 1.00 75.06 137 VAL A O 1
ATOM 1047 N N . ILE A 1 138 ? 5.460 -2.857 27.311 1.00 80.44 138 ILE A N 1
ATOM 1048 C CA . ILE A 1 138 ? 6.204 -4.120 27.270 1.00 80.44 138 ILE A CA 1
ATOM 1049 C C . ILE A 1 138 ? 5.817 -4.946 26.035 1.00 80.44 138 ILE A C 1
ATOM 1051 O O . ILE A 1 138 ? 6.705 -5.320 25.274 1.00 80.44 138 ILE A O 1
ATOM 1055 N N . ALA A 1 139 ? 4.528 -5.184 25.775 1.00 70.31 139 ALA A N 1
ATOM 1056 C CA . ALA A 1 139 ? 4.081 -5.984 24.629 1.00 70.31 139 ALA A CA 1
ATOM 1057 C C . ALA A 1 139 ? 4.472 -5.358 23.278 1.00 70.31 139 ALA A C 1
ATOM 1059 O O . ALA A 1 139 ? 4.982 -6.052 22.396 1.00 70.31 139 ALA A O 1
ATOM 1060 N N . ALA A 1 140 ? 4.298 -4.042 23.129 1.00 67.19 140 ALA A N 1
ATOM 1061 C CA . ALA A 1 140 ? 4.715 -3.314 21.936 1.00 67.19 140 ALA A CA 1
ATOM 1062 C C . ALA A 1 140 ? 6.240 -3.377 21.754 1.00 67.19 140 ALA A C 1
ATOM 1064 O O . ALA A 1 140 ? 6.716 -3.665 20.656 1.00 67.19 140 ALA A O 1
ATOM 1065 N N . SER A 1 141 ? 7.008 -3.186 22.834 1.00 72.38 141 SER A N 1
ATOM 1066 C CA . SER A 1 141 ? 8.472 -3.289 22.791 1.00 72.38 141 SER A CA 1
ATOM 1067 C C . SER A 1 141 ? 8.947 -4.702 22.446 1.00 72.38 141 SER A C 1
ATOM 1069 O O . SER A 1 141 ? 9.885 -4.844 21.666 1.00 72.38 141 SER A O 1
ATOM 1071 N N . ALA A 1 142 ? 8.262 -5.744 22.929 1.00 75.19 142 ALA A N 1
ATOM 1072 C CA . ALA A 1 142 ? 8.569 -7.134 22.612 1.00 75.19 142 ALA A CA 1
ATOM 1073 C C . ALA A 1 142 ? 8.293 -7.451 21.135 1.00 75.19 142 ALA A C 1
ATOM 1075 O O . ALA A 1 142 ? 9.130 -8.066 20.479 1.00 75.19 142 ALA A O 1
ATOM 1076 N N . ALA A 1 143 ? 7.171 -6.982 20.580 1.00 69.69 143 ALA A N 1
ATOM 1077 C CA . ALA A 1 143 ? 6.860 -7.163 19.162 1.00 69.69 143 ALA A CA 1
ATOM 1078 C C . ALA A 1 143 ? 7.890 -6.465 18.257 1.00 69.69 143 ALA A C 1
ATOM 1080 O O . ALA A 1 143 ? 8.375 -7.061 17.291 1.00 69.69 143 ALA A O 1
ATOM 1081 N N . VAL A 1 144 ? 8.278 -5.232 18.601 1.00 70.75 144 VAL A N 1
ATOM 1082 C CA . VAL A 1 144 ? 9.336 -4.495 17.892 1.00 70.75 144 VAL A CA 1
ATOM 1083 C C . VAL A 1 144 ? 10.680 -5.212 18.029 1.00 70.75 144 VAL A C 1
ATOM 1085 O O . VAL A 1 144 ? 11.369 -5.397 17.029 1.00 70.75 144 VAL A O 1
ATOM 1088 N N . ALA A 1 145 ? 11.037 -5.682 19.227 1.00 75.44 145 ALA A N 1
ATOM 1089 C CA . ALA A 1 145 ? 12.266 -6.435 19.457 1.00 75.44 145 ALA A CA 1
ATOM 1090 C C . ALA A 1 145 ? 12.295 -7.733 18.636 1.00 75.44 145 ALA A C 1
ATOM 1092 O O . ALA A 1 145 ? 13.292 -7.999 17.969 1.00 75.44 145 ALA A O 1
ATOM 1093 N N . CYS A 1 146 ? 11.202 -8.500 18.597 1.00 76.00 146 CYS A N 1
ATOM 1094 C CA . CYS A 1 146 ? 11.085 -9.689 17.753 1.00 76.00 146 CYS A CA 1
ATOM 1095 C C . CYS A 1 146 ? 11.234 -9.353 16.265 1.00 76.00 146 CYS A C 1
ATOM 1097 O O . CYS A 1 146 ? 11.992 -10.027 15.572 1.00 76.00 146 CYS A O 1
ATOM 1099 N N . ALA A 1 147 ? 10.580 -8.298 15.771 1.00 72.31 147 ALA A N 1
ATOM 1100 C CA . ALA A 1 147 ? 10.718 -7.871 14.379 1.00 72.31 147 ALA A CA 1
ATOM 1101 C C . ALA A 1 147 ? 12.166 -7.465 14.044 1.00 72.31 147 ALA A C 1
ATOM 1103 O O . ALA A 1 147 ? 12.708 -7.877 13.015 1.00 72.31 147 ALA A O 1
ATOM 1104 N N . VAL A 1 148 ? 12.827 -6.725 14.941 1.00 73.25 148 VAL A N 1
ATOM 1105 C CA . VAL A 1 148 ? 14.241 -6.350 14.799 1.00 73.25 148 VAL A CA 1
ATOM 1106 C C . VAL A 1 148 ? 15.134 -7.590 14.821 1.00 73.25 148 VAL A C 1
ATOM 1108 O O . VAL A 1 148 ? 16.006 -7.709 13.963 1.00 73.25 148 VAL A O 1
ATOM 1111 N N . LEU A 1 149 ? 14.911 -8.539 15.731 1.00 79.44 149 LEU A N 1
ATOM 1112 C CA . LEU A 1 149 ? 15.689 -9.778 15.808 1.00 79.44 149 LEU A CA 1
ATOM 1113 C C . LEU A 1 149 ? 15.519 -10.637 14.555 1.00 79.44 149 LEU A C 1
ATOM 1115 O O . LEU A 1 149 ? 16.519 -11.079 13.998 1.00 79.44 149 LEU A O 1
ATOM 1119 N N . ILE A 1 150 ? 14.292 -10.803 14.057 1.00 77.62 150 ILE A N 1
ATOM 1120 C CA . ILE A 1 150 ? 14.028 -11.516 12.800 1.00 77.62 150 ILE A CA 1
ATOM 1121 C C . ILE A 1 150 ? 14.745 -10.815 11.644 1.00 77.62 150 ILE A C 1
ATOM 1123 O O . ILE A 1 150 ? 15.430 -11.471 10.863 1.00 77.62 150 ILE A O 1
ATOM 1127 N N . SER A 1 151 ? 14.664 -9.483 11.559 1.00 71.38 151 SER A N 1
ATOM 1128 C CA . SER A 1 151 ? 15.343 -8.731 10.498 1.00 71.38 151 SER A CA 1
ATOM 1129 C C . SER A 1 151 ? 16.869 -8.881 10.562 1.00 71.38 151 SER A C 1
ATOM 1131 O O . SER A 1 151 ? 17.502 -9.150 9.541 1.00 71.38 151 SER A O 1
ATOM 1133 N N . LYS A 1 152 ? 17.463 -8.804 11.761 1.00 76.56 152 LYS A N 1
ATOM 1134 C CA . LYS A 1 152 ? 18.900 -9.014 11.979 1.00 76.56 152 LYS A CA 1
ATOM 1135 C C . LYS A 1 152 ? 19.307 -10.439 11.635 1.00 76.56 152 LYS A C 1
ATOM 1137 O O . LYS A 1 152 ? 20.324 -10.617 10.976 1.00 76.56 152 LYS A O 1
ATOM 1142 N N . GLN A 1 153 ? 18.502 -11.430 12.011 1.00 81.06 153 GLN A N 1
ATOM 1143 C CA . GLN A 1 153 ? 18.757 -12.830 11.690 1.00 81.06 153 GLN A CA 1
ATOM 1144 C C . GLN A 1 153 ? 18.718 -13.071 10.175 1.00 81.06 153 GLN A C 1
ATOM 1146 O O . GLN A 1 153 ? 19.614 -13.707 9.625 1.00 81.06 153 GLN A O 1
ATOM 1151 N N . MET A 1 154 ? 17.734 -12.498 9.475 1.00 69.69 154 MET A N 1
ATOM 1152 C CA . MET A 1 154 ? 17.627 -12.588 8.014 1.00 69.69 154 MET A CA 1
ATOM 1153 C C . MET A 1 154 ? 18.798 -11.911 7.285 1.00 69.69 154 MET A C 1
ATOM 1155 O O . MET A 1 154 ? 19.210 -12.379 6.219 1.00 69.69 154 MET A O 1
ATOM 1159 N N . VAL A 1 155 ? 19.337 -10.822 7.843 1.00 76.94 155 VAL A N 1
ATOM 1160 C CA . VAL A 1 155 ? 20.543 -10.155 7.328 1.00 76.94 155 VAL A CA 1
ATOM 1161 C C . VAL A 1 155 ? 21.797 -10.979 7.626 1.00 76.94 155 VAL A C 1
ATOM 1163 O O . VAL A 1 155 ? 22.596 -11.196 6.718 1.00 76.94 155 VAL A O 1
ATOM 1166 N N . ALA A 1 156 ? 21.950 -11.479 8.856 1.00 81.06 156 ALA A N 1
ATOM 1167 C CA . ALA A 1 156 ? 23.099 -12.277 9.288 1.00 81.06 156 ALA A CA 1
ATOM 1168 C C . ALA A 1 156 ? 23.240 -13.578 8.485 1.00 81.06 156 ALA A C 1
ATOM 1170 O O . ALA A 1 156 ? 24.350 -14.005 8.186 1.00 81.06 156 ALA A O 1
ATOM 1171 N N . TRP A 1 157 ? 22.123 -14.177 8.068 1.00 81.69 157 TRP A N 1
ATOM 1172 C CA . TRP A 1 157 ? 22.122 -15.358 7.200 1.00 81.69 157 TRP A CA 1
ATOM 1173 C C . TRP A 1 157 ? 22.461 -15.055 5.736 1.00 81.69 157 TRP A C 1
ATOM 1175 O O . TRP A 1 157 ? 22.434 -15.959 4.905 1.00 81.69 157 TRP A O 1
ATOM 1185 N N . GLY A 1 158 ? 22.702 -13.789 5.375 1.00 83.31 158 GLY A N 1
ATOM 1186 C CA . GLY A 1 158 ? 22.885 -13.368 3.983 1.00 83.31 158 GLY A CA 1
ATOM 1187 C C . GLY A 1 158 ? 21.640 -13.575 3.107 1.00 83.31 158 GLY A C 1
ATOM 1188 O O . GLY A 1 158 ? 21.657 -13.255 1.917 1.00 83.31 158 GLY A O 1
ATOM 1189 N N . GLY A 1 159 ? 20.542 -14.068 3.689 1.00 83.25 159 GLY A N 1
ATOM 1190 C CA . GLY A 1 159 ? 19.317 -14.416 2.985 1.00 83.25 159 GLY A CA 1
ATOM 1191 C C . GLY A 1 159 ? 18.640 -13.190 2.394 1.00 83.25 159 GLY A C 1
ATOM 1192 O O . GLY A 1 159 ? 18.172 -13.244 1.261 1.00 83.25 159 GLY A O 1
ATOM 1193 N N . LEU A 1 160 ? 18.639 -12.060 3.107 1.00 79.50 160 LEU A N 1
ATOM 1194 C CA . LEU A 1 160 ? 18.006 -10.840 2.609 1.00 79.50 160 LEU A CA 1
ATOM 1195 C C . LEU A 1 160 ? 18.743 -10.233 1.393 1.00 79.50 160 LEU A C 1
ATOM 1197 O O . LEU A 1 160 ? 18.086 -10.045 0.368 1.00 79.50 160 LEU A O 1
ATOM 1201 N N . PRO A 1 161 ? 20.071 -9.985 1.418 1.00 82.94 161 PRO A N 1
ATOM 1202 C CA . PRO A 1 161 ? 20.805 -9.564 0.220 1.00 82.94 161 PRO A CA 1
ATOM 1203 C C . PRO A 1 161 ? 20.658 -10.545 -0.948 1.00 82.94 161 PRO A C 1
ATOM 1205 O O . PRO A 1 161 ? 20.459 -10.122 -2.089 1.00 82.94 161 PRO A O 1
ATOM 1208 N N . TYR A 1 162 ? 20.691 -11.853 -0.666 1.00 86.62 162 TYR A N 1
ATOM 1209 C CA . TYR A 1 162 ? 20.484 -12.883 -1.678 1.00 86.62 162 TYR A CA 1
ATOM 1210 C C . TYR A 1 162 ? 19.089 -12.781 -2.307 1.00 86.62 162 TYR A C 1
ATOM 1212 O O . TYR A 1 162 ? 18.979 -12.682 -3.528 1.00 86.62 162 TYR A O 1
ATOM 1220 N N . LEU A 1 163 ? 18.027 -12.714 -1.501 1.00 84.88 163 LEU A N 1
ATOM 1221 C CA . LEU A 1 163 ? 16.655 -12.546 -1.984 1.00 84.88 163 LEU A CA 1
ATOM 1222 C C . LEU A 1 163 ? 16.506 -11.264 -2.806 1.00 84.88 163 LEU A C 1
ATOM 1224 O O . LEU A 1 163 ? 16.001 -11.331 -3.926 1.00 84.88 163 LEU A O 1
ATOM 1228 N N . ILE A 1 164 ? 17.012 -10.128 -2.311 1.00 85.88 164 ILE A N 1
ATOM 1229 C CA . ILE A 1 164 ? 16.981 -8.842 -3.025 1.00 85.88 164 ILE A CA 1
ATOM 1230 C C . ILE A 1 164 ? 17.673 -8.963 -4.388 1.00 85.88 164 ILE A C 1
ATOM 1232 O O . ILE A 1 164 ? 17.134 -8.493 -5.391 1.00 85.88 164 ILE A O 1
ATOM 1236 N N . SER A 1 165 ? 18.812 -9.660 -4.459 1.00 89.38 165 SER A N 1
ATOM 1237 C CA . SER A 1 165 ? 19.523 -9.888 -5.724 1.00 89.38 165 SER A CA 1
ATOM 1238 C C . SER A 1 165 ? 18.733 -10.750 -6.723 1.00 89.38 165 SER A C 1
ATOM 1240 O O . SER A 1 165 ? 18.918 -10.620 -7.934 1.00 89.38 165 SER A O 1
ATOM 1242 N N . LYS A 1 166 ? 17.822 -11.607 -6.241 1.00 92.56 166 LYS A N 1
ATOM 1243 C CA . LYS A 1 166 ? 16.986 -12.489 -7.070 1.00 92.56 166 LYS A CA 1
ATOM 1244 C C . LYS A 1 166 ? 15.657 -11.860 -7.492 1.00 92.56 166 LYS A C 1
ATOM 1246 O O . LYS A 1 166 ? 15.079 -12.324 -8.475 1.00 92.56 166 LYS A O 1
ATOM 1251 N N . ILE A 1 167 ? 15.194 -10.791 -6.835 1.00 90.62 167 ILE A N 1
ATOM 1252 C CA . ILE A 1 167 ? 13.931 -10.106 -7.178 1.00 90.62 167 ILE A CA 1
ATOM 1253 C C . ILE A 1 167 ? 13.847 -9.749 -8.675 1.00 90.62 167 ILE A C 1
ATOM 1255 O O . ILE A 1 167 ? 12.844 -10.110 -9.298 1.00 90.62 167 ILE A O 1
ATOM 1259 N N . PRO A 1 168 ? 14.865 -9.124 -9.308 1.00 93.62 168 PRO A N 1
ATOM 1260 C CA . PRO A 1 168 ? 14.791 -8.789 -10.731 1.00 93.62 168 PRO A CA 1
ATOM 1261 C C . PRO A 1 168 ? 14.625 -10.012 -11.630 1.00 93.62 168 PRO A C 1
ATOM 1263 O O . PRO A 1 168 ? 13.874 -9.965 -12.604 1.00 93.62 168 PRO A O 1
ATOM 1266 N N . PHE A 1 169 ? 15.273 -11.127 -11.282 1.00 94.94 169 PHE A N 1
ATOM 1267 C CA . PHE A 1 169 ? 15.145 -12.376 -12.024 1.00 94.94 169 PHE A CA 1
ATOM 1268 C C . PHE A 1 169 ? 13.727 -12.947 -11.912 1.00 94.94 169 PHE A C 1
ATOM 1270 O O . PHE A 1 169 ? 13.131 -13.301 -12.927 1.00 94.94 169 PHE A O 1
ATOM 1277 N N . CYS A 1 170 ? 13.147 -12.956 -10.709 1.00 94.19 170 CYS A N 1
ATOM 1278 C CA . CYS A 1 170 ? 11.775 -13.417 -10.489 1.00 94.19 170 CYS A CA 1
ATOM 1279 C C . CYS A 1 170 ? 10.748 -12.577 -11.262 1.00 94.19 170 CYS A C 1
ATOM 1281 O O . CYS A 1 170 ? 9.866 -13.138 -11.909 1.00 94.19 170 CYS A O 1
ATOM 1283 N N . TYR A 1 171 ? 10.883 -11.248 -11.247 1.00 95.19 171 TYR A N 1
ATOM 1284 C CA . TYR A 1 171 ? 9.993 -10.349 -11.990 1.00 95.19 171 TYR A CA 1
ATOM 1285 C C . TYR A 1 171 ? 10.165 -10.455 -13.506 1.00 95.19 171 TYR A C 1
ATOM 1287 O O . TYR A 1 171 ? 9.204 -10.267 -14.248 1.00 95.19 171 TYR A O 1
ATOM 1295 N N . LYS A 1 172 ? 11.370 -10.781 -13.980 1.00 95.25 172 LYS A N 1
ATOM 1296 C CA . LYS A 1 172 ? 11.614 -11.034 -15.401 1.00 95.25 172 LYS A CA 1
ATOM 1297 C C . LYS A 1 172 ? 11.028 -12.376 -15.852 1.00 95.25 172 LYS A C 1
ATOM 1299 O O . LYS A 1 172 ? 10.443 -12.436 -16.927 1.00 95.25 172 LYS A O 1
ATOM 1304 N N . ALA A 1 173 ? 11.170 -13.428 -15.043 1.00 96.88 173 ALA A N 1
ATOM 1305 C CA . ALA A 1 173 ? 10.699 -14.775 -15.371 1.00 96.88 173 ALA A CA 1
ATOM 1306 C C . ALA A 1 173 ? 9.178 -14.937 -15.194 1.00 96.88 173 ALA A C 1
ATOM 1308 O O . ALA A 1 173 ? 8.515 -15.554 -16.023 1.00 96.88 173 ALA A O 1
ATOM 1309 N N . TYR A 1 174 ? 8.616 -14.369 -14.125 1.00 97.12 174 TYR A N 1
ATOM 1310 C CA . TYR A 1 174 ? 7.216 -14.553 -13.738 1.00 97.12 174 TYR A CA 1
ATOM 1311 C C . TYR A 1 174 ? 6.568 -13.230 -13.285 1.00 97.12 174 TYR A C 1
ATOM 1313 O O . TYR A 1 174 ? 6.128 -13.131 -12.136 1.00 97.12 174 TYR A O 1
ATOM 1321 N N . PRO A 1 175 ? 6.454 -12.215 -14.165 1.00 95.69 175 PRO A N 1
ATOM 1322 C CA . PRO A 1 175 ? 6.036 -10.858 -13.789 1.00 95.69 175 PRO A CA 1
ATOM 1323 C C . PRO A 1 175 ? 4.683 -10.808 -13.073 1.00 95.69 175 PRO A C 1
ATOM 1325 O O . PRO A 1 175 ? 4.543 -10.126 -12.061 1.00 95.69 175 PRO A O 1
ATOM 1328 N N . LEU A 1 176 ? 3.700 -11.587 -13.539 1.00 96.62 176 LEU A N 1
ATOM 1329 C CA . LEU A 1 176 ? 2.370 -11.616 -12.930 1.00 96.62 176 LEU A CA 1
ATOM 1330 C C . LEU A 1 176 ? 2.382 -12.284 -11.547 1.00 96.62 176 LEU A C 1
ATOM 1332 O O . LEU A 1 176 ? 1.847 -11.730 -10.594 1.00 96.62 176 LEU A O 1
ATOM 1336 N N . LYS A 1 177 ? 3.018 -13.457 -11.419 1.00 97.12 177 LYS A N 1
ATOM 1337 C CA . LYS A 1 177 ? 3.077 -14.192 -10.143 1.00 97.12 177 LYS A CA 1
ATOM 1338 C C . LYS A 1 177 ? 3.857 -13.403 -9.090 1.00 97.12 177 LYS A C 1
ATOM 1340 O O . LYS A 1 177 ? 3.418 -13.311 -7.948 1.00 97.12 177 LYS A O 1
ATOM 1345 N N . ALA A 1 178 ? 4.980 -12.801 -9.490 1.00 95.81 178 ALA A N 1
ATOM 1346 C CA . ALA A 1 178 ? 5.798 -11.962 -8.621 1.00 95.81 178 ALA A CA 1
ATOM 1347 C C . ALA A 1 178 ? 5.028 -10.721 -8.142 1.00 95.81 178 ALA A C 1
ATOM 1349 O O . ALA A 1 178 ? 5.067 -10.407 -6.952 1.00 95.81 178 ALA A O 1
ATOM 1350 N N . SER A 1 179 ? 4.281 -10.071 -9.041 1.00 95.81 179 SER A N 1
ATOM 1351 C CA . SER A 1 179 ? 3.412 -8.931 -8.721 1.00 95.81 179 SER A CA 1
ATOM 1352 C C . SER A 1 179 ? 2.308 -9.300 -7.725 1.00 95.81 179 SER A C 1
ATOM 1354 O O . SER A 1 179 ? 2.166 -8.633 -6.703 1.00 95.81 179 SER A O 1
ATOM 1356 N N . ILE A 1 180 ? 1.580 -10.398 -7.968 1.00 97.06 180 ILE A N 1
ATOM 1357 C CA . ILE A 1 180 ? 0.536 -10.909 -7.059 1.00 97.06 180 ILE A CA 1
ATOM 1358 C C . ILE A 1 180 ? 1.115 -11.166 -5.665 1.00 97.06 180 ILE A C 1
ATOM 1360 O O . ILE A 1 180 ? 0.587 -10.660 -4.676 1.00 97.06 180 ILE A O 1
ATOM 1364 N N . ALA A 1 181 ? 2.223 -11.909 -5.587 1.00 96.44 181 ALA A N 1
ATOM 1365 C CA . ALA A 1 181 ? 2.850 -12.252 -4.315 1.00 96.44 181 ALA A CA 1
ATOM 1366 C C . ALA A 1 181 ? 3.351 -11.006 -3.568 1.00 96.44 181 ALA A C 1
ATOM 1368 O O . ALA A 1 181 ? 3.100 -10.859 -2.375 1.00 96.44 181 ALA A O 1
ATOM 1369 N N . THR A 1 182 ? 4.020 -10.085 -4.267 1.00 94.62 182 THR A N 1
ATOM 1370 C CA . THR A 1 182 ? 4.590 -8.880 -3.645 1.00 94.62 182 THR A CA 1
ATOM 1371 C C . THR A 1 182 ? 3.497 -7.951 -3.127 1.00 94.62 182 THR A C 1
ATOM 1373 O O . THR A 1 182 ? 3.570 -7.504 -1.984 1.00 94.62 182 THR A O 1
ATOM 1376 N N . CYS A 1 183 ? 2.468 -7.670 -3.931 1.00 96.06 183 CYS A N 1
ATOM 1377 C CA . CYS A 1 183 ? 1.380 -6.789 -3.515 1.00 96.06 183 CYS A CA 1
ATOM 1378 C C . CYS A 1 183 ? 0.506 -7.432 -2.429 1.00 96.06 183 CYS A C 1
ATOM 1380 O O . CYS A 1 183 ? 0.146 -6.748 -1.475 1.00 96.06 183 CYS A O 1
ATOM 1382 N N . GLY A 1 184 ? 0.223 -8.737 -2.515 1.00 95.50 184 GLY A N 1
ATOM 1383 C CA . GLY A 1 184 ? -0.515 -9.465 -1.480 1.00 95.50 184 GLY A CA 1
ATOM 1384 C C . GLY A 1 184 ? 0.204 -9.467 -0.129 1.00 95.50 184 GLY A C 1
ATOM 1385 O O . GLY A 1 184 ? -0.397 -9.122 0.889 1.00 95.50 184 GLY A O 1
ATOM 1386 N N . LEU A 1 185 ? 1.508 -9.772 -0.121 1.00 94.69 185 LEU A N 1
ATOM 1387 C CA . LEU A 1 185 ? 2.340 -9.701 1.085 1.00 94.69 185 LEU A CA 1
ATOM 1388 C C . LEU A 1 185 ? 2.386 -8.285 1.659 1.00 94.69 185 LEU A C 1
ATOM 1390 O O . LEU A 1 185 ? 2.182 -8.104 2.857 1.00 94.69 185 LEU A O 1
ATOM 1394 N N . ASN A 1 186 ? 2.607 -7.281 0.810 1.00 93.31 186 ASN A N 1
ATOM 1395 C CA . ASN A 1 186 ? 2.632 -5.886 1.233 1.00 93.31 186 ASN A CA 1
ATOM 1396 C C . ASN A 1 186 ? 1.316 -5.467 1.908 1.00 93.31 186 ASN A C 1
ATOM 1398 O O . ASN A 1 186 ? 1.329 -4.834 2.961 1.00 93.31 186 ASN A O 1
ATOM 1402 N N . SER A 1 187 ? 0.177 -5.870 1.340 1.00 93.50 187 SER A N 1
ATOM 1403 C CA . SER A 1 187 ? -1.134 -5.588 1.922 1.00 93.50 187 SER A CA 1
ATOM 1404 C C . SER A 1 187 ? -1.359 -6.298 3.256 1.00 93.50 187 SER A C 1
ATOM 1406 O O . SER A 1 187 ? -1.912 -5.676 4.157 1.00 93.50 187 SER A O 1
ATOM 1408 N N . ILE A 1 188 ? -0.900 -7.546 3.429 1.00 93.75 188 ILE A N 1
ATOM 1409 C CA . ILE A 1 188 ? -0.957 -8.225 4.737 1.00 93.75 188 ILE A CA 1
ATOM 1410 C C . ILE A 1 188 ? -0.147 -7.449 5.775 1.00 93.75 188 ILE A C 1
ATOM 1412 O O . ILE A 1 188 ? -0.654 -7.178 6.859 1.00 93.75 188 ILE A O 1
ATOM 1416 N N . VAL A 1 189 ? 1.100 -7.090 5.455 1.00 91.50 189 VAL A N 1
ATOM 1417 C CA . VAL A 1 189 ? 1.986 -6.403 6.408 1.00 91.50 189 VAL A CA 1
ATOM 1418 C C . VAL A 1 189 ? 1.416 -5.037 6.782 1.00 91.50 189 VAL A C 1
ATOM 1420 O O . VAL A 1 189 ? 1.361 -4.698 7.964 1.00 91.50 189 VAL A O 1
ATOM 1423 N N . GLY A 1 190 ? 0.957 -4.264 5.797 1.00 89.69 190 GLY A N 1
ATOM 1424 C CA . GLY A 1 190 ? 0.345 -2.963 6.052 1.00 89.69 190 GLY A CA 1
ATOM 1425 C C . GLY A 1 190 ? -0.931 -3.055 6.891 1.00 89.69 190 GLY A C 1
ATOM 1426 O O . GLY A 1 190 ? -1.117 -2.242 7.795 1.00 89.69 190 GLY A O 1
ATOM 1427 N N . ASP A 1 191 ? -1.770 -4.068 6.656 1.00 92.38 191 ASP A N 1
ATOM 1428 C CA . ASP A 1 191 ? -2.965 -4.312 7.468 1.00 92.38 191 ASP A CA 1
ATOM 1429 C C . ASP A 1 191 ? -2.606 -4.700 8.909 1.00 92.38 191 ASP A C 1
ATOM 1431 O O . ASP A 1 191 ? -3.167 -4.130 9.842 1.00 92.38 191 ASP A O 1
ATOM 1435 N N . SER A 1 192 ? -1.601 -5.566 9.104 1.00 90.75 192 SER A N 1
ATOM 1436 C CA . SER A 1 192 ? -1.128 -5.957 10.441 1.00 90.75 192 SER A CA 1
ATOM 1437 C C . SER A 1 192 ? -0.697 -4.730 11.237 1.00 90.75 192 SER A C 1
ATOM 1439 O O . SER A 1 192 ? -1.106 -4.550 12.382 1.00 90.75 192 SER A O 1
ATOM 1441 N N . ILE A 1 193 ? 0.101 -3.853 10.617 1.00 88.62 193 ILE A N 1
ATOM 1442 C CA . ILE A 1 193 ? 0.570 -2.617 11.252 1.00 88.62 193 ILE A CA 1
ATOM 1443 C C . ILE A 1 193 ? -0.615 -1.703 11.575 1.00 88.62 193 ILE A C 1
ATOM 1445 O O . ILE A 1 193 ? -0.665 -1.133 12.665 1.00 88.62 193 ILE A O 1
ATOM 1449 N N . SER A 1 194 ? -1.585 -1.591 10.665 1.00 87.56 194 SER A N 1
ATOM 1450 C CA . SER A 1 194 ? -2.778 -0.778 10.889 1.00 87.56 194 SER A CA 1
ATOM 1451 C C . SER A 1 194 ? -3.614 -1.284 12.065 1.00 87.56 194 SER A C 1
ATOM 1453 O O . SER A 1 194 ? -3.999 -0.477 12.912 1.00 87.56 194 SER A O 1
ATOM 1455 N N . GLN A 1 195 ? -3.839 -2.597 12.174 1.00 89.56 195 GLN A N 1
ATOM 1456 C CA . GLN A 1 195 ? -4.576 -3.192 13.295 1.00 89.56 195 GLN A CA 1
ATOM 1457 C C . GLN A 1 195 ? -3.824 -3.031 14.621 1.00 89.56 195 GLN A C 1
ATOM 1459 O O . GLN A 1 195 ? -4.432 -2.701 15.637 1.00 89.56 195 GLN A O 1
ATOM 1464 N N . MET A 1 196 ? -2.498 -3.196 14.610 1.00 87.12 196 MET A N 1
ATOM 1465 C CA . MET A 1 196 ? -1.667 -3.002 15.802 1.00 87.12 196 MET A CA 1
ATOM 1466 C C . MET A 1 196 ? -1.674 -1.549 16.291 1.00 87.12 196 MET A C 1
ATOM 1468 O O . MET A 1 196 ? -1.715 -1.318 17.495 1.00 87.12 196 MET A O 1
ATOM 1472 N N . GLN A 1 197 ? -1.642 -0.569 15.382 1.00 85.38 197 GLN A N 1
ATOM 1473 C CA . GLN A 1 197 ? -1.678 0.854 15.749 1.00 85.38 197 GLN A CA 1
ATOM 1474 C C . GLN A 1 197 ? -3.082 1.335 16.137 1.00 85.38 197 GLN A C 1
ATOM 1476 O O . GLN A 1 197 ? -3.206 2.264 16.931 1.00 85.38 197 GLN A O 1
ATOM 1481 N N . GLY A 1 198 ? -4.132 0.732 15.573 1.00 84.31 198 GLY A N 1
ATOM 1482 C CA . GLY A 1 198 ? -5.521 1.059 15.898 1.00 84.31 198 GLY A CA 1
ATOM 1483 C C . GLY A 1 198 ? -5.999 0.484 17.232 1.00 84.31 198 GLY A C 1
ATOM 1484 O O . GLY A 1 198 ? -6.986 0.969 17.779 1.00 84.31 198 GLY A O 1
ATOM 1485 N N . TRP A 1 199 ? -5.314 -0.529 17.769 1.00 86.94 199 TRP A N 1
ATOM 1486 C CA . TRP A 1 199 ? -5.722 -1.183 19.007 1.00 86.94 199 TRP A CA 1
ATOM 1487 C C . TRP A 1 199 ? -5.602 -0.248 20.212 1.00 86.94 199 TRP A C 1
ATOM 1489 O O . TRP A 1 199 ? -4.509 0.184 20.588 1.00 86.94 199 TRP A O 1
ATOM 1499 N N . LYS A 1 200 ? -6.745 0.021 20.852 1.00 83.69 200 LYS A N 1
ATOM 1500 C CA . LYS A 1 200 ? -6.815 0.710 22.137 1.00 83.69 200 LYS A CA 1
ATOM 1501 C C . LYS A 1 200 ? -6.857 -0.325 23.259 1.00 83.69 200 LYS A C 1
ATOM 1503 O O . LYS A 1 200 ? -7.800 -1.104 23.358 1.00 83.69 200 LYS A O 1
ATOM 1508 N N . PRO A 1 201 ? -5.896 -0.308 24.182 1.00 75.50 201 PRO A N 1
ATOM 1509 C CA . PRO A 1 201 ? -5.846 -1.299 25.254 1.00 75.50 201 PRO A CA 1
ATOM 1510 C C . PRO A 1 201 ? -6.992 -1.214 26.269 1.00 75.50 201 PRO A C 1
ATOM 1512 O O . PRO A 1 201 ? -7.230 -2.155 27.023 1.00 75.50 201 PRO A O 1
ATOM 1515 N N . SER A 1 202 ? -7.698 -0.081 26.304 1.00 79.00 202 SER A N 1
ATOM 1516 C CA . SER A 1 202 ? -8.936 0.080 27.069 1.00 79.00 202 SER A CA 1
ATOM 1517 C C . SER A 1 202 ? -10.053 -0.851 26.589 1.00 79.00 202 SER A C 1
ATOM 1519 O O . SER A 1 202 ? -10.957 -1.138 27.362 1.00 79.00 202 SER A O 1
ATOM 1521 N N . GLU A 1 203 ? -9.982 -1.342 25.348 1.00 82.56 203 GLU A N 1
ATOM 1522 C CA . GLU A 1 203 ? -10.984 -2.223 24.733 1.00 82.56 203 GLU A CA 1
ATOM 1523 C C . GLU A 1 203 ? -10.731 -3.717 25.024 1.00 82.56 203 GLU A C 1
ATOM 1525 O O . GLU A 1 203 ? -11.486 -4.576 24.575 1.00 82.56 203 GLU A O 1
ATOM 1530 N N . GLY A 1 204 ? -9.696 -4.047 25.810 1.00 85.12 204 GLY A N 1
ATOM 1531 C CA . GLY A 1 204 ? -9.407 -5.411 26.256 1.00 85.12 204 GLY A CA 1
ATOM 1532 C C . GLY A 1 204 ? -8.329 -6.123 25.436 1.00 85.12 204 GLY A C 1
ATOM 1533 O O . GLY A 1 204 ? -7.382 -5.506 24.948 1.00 85.12 204 GLY A O 1
ATOM 1534 N N . ILE A 1 205 ? -8.428 -7.455 25.351 1.00 85.88 205 ILE A N 1
ATOM 1535 C CA . ILE A 1 205 ? -7.440 -8.308 24.672 1.00 85.88 205 ILE A CA 1
ATOM 1536 C C . ILE A 1 205 ? -7.431 -7.976 23.176 1.00 85.88 205 ILE A C 1
ATOM 1538 O O . ILE A 1 205 ? -8.484 -7.904 22.547 1.00 85.88 205 ILE A O 1
ATOM 1542 N N . PHE A 1 206 ? -6.239 -7.796 22.600 1.00 86.44 206 PHE A N 1
ATOM 1543 C CA . PHE A 1 206 ? -6.077 -7.595 21.162 1.00 86.44 206 PHE A CA 1
ATOM 1544 C C . PHE A 1 206 ? -6.709 -8.757 20.385 1.00 86.44 206 PHE A C 1
ATOM 1546 O O . PHE A 1 206 ? -6.249 -9.897 20.472 1.00 86.44 206 PHE A O 1
ATOM 1553 N N . THR A 1 207 ? -7.764 -8.464 19.623 1.00 87.31 207 THR A N 1
ATOM 1554 C CA . THR A 1 207 ? -8.411 -9.433 18.738 1.00 87.31 207 THR A CA 1
ATOM 1555 C C . THR A 1 207 ? -8.026 -9.134 17.298 1.00 87.31 207 THR A C 1
ATOM 1557 O O . THR A 1 207 ? -8.327 -8.081 16.743 1.00 87.31 207 THR A O 1
ATOM 1560 N N . PHE A 1 208 ? -7.320 -10.079 16.689 1.00 89.25 208 PHE A N 1
ATOM 1561 C CA . PHE A 1 208 ? -6.859 -9.949 15.317 1.00 89.25 208 PHE A CA 1
ATOM 1562 C C . PHE A 1 208 ? -8.020 -10.163 14.339 1.00 89.25 208 PHE A C 1
ATOM 1564 O O . PHE A 1 208 ? -8.636 -11.236 14.304 1.00 89.25 208 PHE A O 1
ATOM 1571 N N . GLN A 1 209 ? -8.329 -9.157 13.520 1.00 92.06 209 GLN A N 1
ATOM 1572 C CA . GLN A 1 209 ? -9.452 -9.209 12.588 1.00 92.06 209 GLN A CA 1
ATOM 1573 C C . GLN A 1 209 ? -9.046 -9.935 11.301 1.00 92.06 209 GLN A C 1
ATOM 1575 O O . GLN A 1 209 ? -8.699 -9.325 10.288 1.00 92.06 209 GLN A O 1
ATOM 1580 N N . TRP A 1 210 ? -9.123 -11.269 11.317 1.00 94.88 210 TRP A N 1
ATOM 1581 C CA . TRP A 1 210 ? -8.709 -12.098 10.176 1.00 94.88 210 TRP A CA 1
ATOM 1582 C C . TRP A 1 210 ? -9.480 -11.782 8.882 1.00 94.88 210 TRP A C 1
ATOM 1584 O O . TRP A 1 210 ? -8.920 -11.868 7.792 1.00 94.88 210 TRP A O 1
ATOM 1594 N N . ARG A 1 211 ? -10.756 -11.377 8.980 1.00 94.94 211 ARG A N 1
ATOM 1595 C CA . ARG A 1 211 ? -11.572 -11.003 7.809 1.00 94.94 211 ARG A CA 1
ATOM 1596 C C . ARG A 1 211 ? -11.007 -9.782 7.093 1.00 94.94 211 ARG A C 1
ATOM 1598 O O . ARG A 1 211 ? -10.995 -9.755 5.866 1.00 94.94 211 ARG A O 1
ATOM 1605 N N . GLN A 1 212 ? -10.520 -8.806 7.857 1.00 93.19 212 GLN A N 1
ATOM 1606 C CA . GLN A 1 212 ? -9.861 -7.625 7.313 1.00 93.19 212 GLN A CA 1
ATOM 1607 C C . GLN A 1 212 ? -8.537 -8.012 6.639 1.00 93.19 212 GLN A C 1
ATOM 1609 O O . GLN A 1 212 ? -8.294 -7.600 5.507 1.00 93.19 212 GLN A O 1
ATOM 1614 N N . HIS A 1 213 ? -7.764 -8.918 7.245 1.00 94.56 213 HIS A N 1
ATOM 1615 C CA . HIS A 1 213 ? -6.544 -9.454 6.634 1.00 94.56 213 HIS A CA 1
ATOM 1616 C C . HIS A 1 213 ? -6.790 -10.144 5.295 1.00 94.56 213 HIS A C 1
ATOM 1618 O O . HIS A 1 213 ? -6.052 -9.915 4.335 1.00 94.56 213 HIS A O 1
ATOM 1624 N N . VAL A 1 214 ? -7.829 -10.979 5.211 1.00 96.81 214 VAL A N 1
ATOM 1625 C CA . VAL A 1 214 ? -8.191 -11.654 3.959 1.00 96.81 214 VAL A CA 1
ATOM 1626 C C . VAL A 1 214 ? -8.662 -10.637 2.918 1.00 96.81 214 VAL A C 1
ATOM 1628 O O . VAL A 1 214 ? -8.249 -10.734 1.765 1.00 96.81 214 VAL A O 1
ATOM 1631 N N . ALA A 1 215 ? -9.445 -9.626 3.308 1.00 96.44 215 ALA A N 1
ATOM 1632 C CA . ALA A 1 215 ? -9.851 -8.547 2.407 1.00 96.44 215 ALA A CA 1
ATOM 1633 C C . ALA A 1 215 ? -8.637 -7.800 1.829 1.00 96.44 215 ALA A C 1
ATOM 1635 O O . ALA A 1 215 ? -8.542 -7.614 0.614 1.00 96.44 215 ALA A O 1
ATOM 1636 N N . SER A 1 216 ? -7.683 -7.438 2.690 1.00 95.31 216 SER A N 1
ATOM 1637 C CA . SER A 1 216 ? -6.437 -6.767 2.315 1.00 95.31 216 SER A CA 1
ATOM 1638 C C . SER A 1 216 ? -5.567 -7.646 1.415 1.00 95.31 216 SER A C 1
ATOM 1640 O O . SER A 1 216 ? -5.072 -7.168 0.394 1.00 95.31 216 SER A O 1
ATOM 1642 N N . LEU A 1 217 ? -5.436 -8.943 1.714 1.00 96.69 217 LEU A N 1
ATOM 1643 C CA . LEU A 1 217 ? -4.729 -9.900 0.857 1.00 96.69 217 LEU A CA 1
ATOM 1644 C C . LEU A 1 217 ? -5.381 -10.018 -0.526 1.00 96.69 217 LEU A C 1
ATOM 1646 O O . LEU A 1 217 ? -4.673 -10.002 -1.534 1.00 96.69 217 LEU A O 1
ATOM 1650 N N . VAL A 1 218 ? -6.711 -10.133 -0.590 1.00 97.81 218 VAL A N 1
ATOM 1651 C CA . VAL A 1 218 ? -7.451 -10.254 -1.854 1.00 97.81 218 VAL A CA 1
ATOM 1652 C C . VAL A 1 218 ? -7.301 -8.984 -2.683 1.00 97.81 218 VAL A C 1
ATOM 1654 O O . VAL A 1 218 ? -6.932 -9.074 -3.854 1.00 97.81 218 VAL A O 1
ATOM 1657 N N . TYR A 1 219 ? -7.513 -7.808 -2.089 1.00 97.44 219 TYR A N 1
ATOM 1658 C CA . TYR A 1 219 ? -7.328 -6.521 -2.764 1.00 97.44 219 TYR A CA 1
ATOM 1659 C C . TYR A 1 219 ? -5.885 -6.337 -3.262 1.00 97.44 219 TYR A C 1
ATOM 1661 O O . TYR A 1 219 ? -5.668 -6.017 -4.434 1.00 97.44 219 TYR A O 1
ATOM 1669 N N . GLY A 1 220 ? -4.898 -6.612 -2.404 1.00 96.00 220 GLY A N 1
ATOM 1670 C CA . GLY A 1 220 ? -3.480 -6.508 -2.740 1.00 96.00 220 GLY A CA 1
ATOM 1671 C C . GLY A 1 220 ? -3.066 -7.458 -3.858 1.00 96.00 220 GLY A C 1
ATOM 1672 O O . GLY A 1 220 ? -2.384 -7.067 -4.799 1.00 96.00 220 GLY A O 1
ATOM 1673 N N . SER A 1 221 ? -3.522 -8.705 -3.808 1.00 96.88 221 SER A N 1
ATOM 1674 C CA . SER A 1 221 ? -3.176 -9.722 -4.805 1.00 96.88 221 SER A CA 1
ATOM 1675 C C . SER A 1 221 ? -3.845 -9.462 -6.156 1.00 96.88 221 SER A C 1
ATOM 1677 O O . SER A 1 221 ? -3.203 -9.582 -7.198 1.00 96.88 221 SER A O 1
ATOM 1679 N N . THR A 1 222 ? -5.132 -9.104 -6.150 1.00 96.75 222 THR A N 1
ATOM 1680 C CA . THR A 1 222 ? -5.940 -8.985 -7.373 1.00 96.75 222 THR A CA 1
ATOM 1681 C C . THR A 1 222 ? -5.827 -7.593 -7.983 1.00 96.75 222 THR A C 1
ATOM 1683 O O . THR A 1 222 ? -5.189 -7.432 -9.021 1.00 96.75 222 THR A O 1
ATOM 1686 N N . ILE A 1 223 ? -6.396 -6.578 -7.334 1.00 96.50 223 ILE A N 1
ATOM 1687 C CA . ILE A 1 223 ? -6.476 -5.218 -7.867 1.00 96.50 223 ILE A CA 1
ATOM 1688 C C . ILE A 1 223 ? -5.075 -4.632 -8.007 1.00 96.50 223 ILE A C 1
ATOM 1690 O O . ILE A 1 223 ? -4.700 -4.214 -9.100 1.00 96.50 223 ILE A O 1
ATOM 1694 N N . LEU A 1 224 ? -4.262 -4.674 -6.948 1.00 96.44 224 LEU A N 1
ATOM 1695 C CA . LEU A 1 224 ? -2.906 -4.133 -7.029 1.00 96.44 224 LEU A CA 1
ATOM 1696 C C . LEU A 1 224 ? -1.979 -5.061 -7.819 1.00 96.44 224 LEU A C 1
ATOM 1698 O O . LEU A 1 224 ? -1.355 -4.605 -8.768 1.00 96.44 224 LEU A O 1
ATOM 1702 N N . GLY A 1 225 ? -1.903 -6.353 -7.505 1.00 95.94 225 GLY A N 1
ATOM 1703 C CA . GLY A 1 225 ? -0.966 -7.272 -8.160 1.00 95.94 225 GLY A CA 1
ATOM 1704 C C . GLY A 1 225 ? -1.241 -7.479 -9.654 1.00 95.94 225 GLY A C 1
ATOM 1705 O O . GLY A 1 225 ? -0.365 -7.242 -10.487 1.00 95.94 225 GLY A O 1
ATOM 1706 N N . ILE A 1 226 ? -2.457 -7.897 -10.017 1.00 97.31 226 ILE A N 1
ATOM 1707 C CA . ILE A 1 226 ? -2.831 -8.136 -11.423 1.00 97.31 226 ILE A CA 1
ATOM 1708 C C . ILE A 1 226 ? -3.019 -6.806 -12.152 1.00 97.31 226 ILE A C 1
ATOM 1710 O O . ILE A 1 226 ? -2.466 -6.621 -13.241 1.00 97.31 226 ILE A O 1
ATOM 1714 N N . GLY A 1 227 ? -3.772 -5.880 -11.551 1.00 96.69 227 GLY A N 1
ATOM 1715 C CA . GLY A 1 227 ? -4.099 -4.596 -12.166 1.00 96.69 227 GLY A CA 1
ATOM 1716 C C . GLY A 1 227 ? -2.857 -3.761 -12.453 1.00 96.69 227 GLY A C 1
ATOM 1717 O O . GLY A 1 227 ? -2.665 -3.357 -13.599 1.00 96.69 227 GLY A O 1
ATOM 1718 N N . SER A 1 228 ? -1.959 -3.564 -11.480 1.00 96.06 228 SER A N 1
ATOM 1719 C CA . SER A 1 228 ? -0.744 -2.762 -11.711 1.00 96.06 228 SER A CA 1
ATOM 1720 C C . SER A 1 228 ? 0.190 -3.399 -12.743 1.00 96.06 228 SER A C 1
ATOM 1722 O O . SER A 1 228 ? 0.779 -2.691 -13.557 1.00 96.06 228 SER A O 1
ATOM 1724 N N . ASN A 1 229 ? 0.280 -4.732 -12.791 1.00 96.44 229 ASN A N 1
ATOM 1725 C CA . ASN A 1 229 ? 1.069 -5.425 -13.806 1.00 96.44 229 ASN A CA 1
ATOM 1726 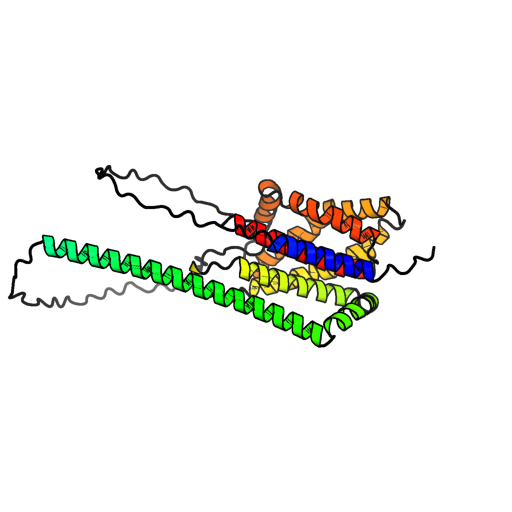C C . ASN A 1 229 ? 0.474 -5.235 -15.216 1.00 96.44 229 ASN A C 1
ATOM 1728 O O . ASN A 1 229 ? 1.205 -5.009 -16.179 1.00 96.44 229 ASN A O 1
ATOM 1732 N N . MET A 1 230 ? -0.853 -5.275 -15.368 1.00 97.06 230 MET A N 1
ATOM 1733 C CA . MET A 1 230 ? -1.495 -4.964 -16.654 1.00 97.06 230 MET A CA 1
ATOM 1734 C C . MET A 1 230 ? -1.313 -3.494 -17.040 1.00 97.06 230 MET A C 1
ATOM 1736 O O . MET A 1 230 ? -0.908 -3.208 -18.171 1.00 97.06 230 MET A O 1
ATOM 1740 N N . VAL A 1 231 ? -1.539 -2.571 -16.103 1.00 96.50 231 VAL A N 1
ATOM 1741 C CA . VAL A 1 231 ? -1.449 -1.130 -16.356 1.00 96.50 231 VAL A CA 1
ATOM 1742 C C . VAL A 1 231 ? -0.012 -0.715 -16.690 1.00 96.50 231 VAL A C 1
ATOM 1744 O O . VAL A 1 231 ? 0.237 -0.140 -17.748 1.00 96.50 231 VAL A O 1
ATOM 1747 N N . TYR A 1 232 ? 0.964 -1.059 -15.850 1.00 95.56 232 TYR A N 1
ATOM 1748 C CA . TYR A 1 232 ? 2.338 -0.564 -15.987 1.00 95.56 232 TYR A CA 1
ATOM 1749 C C . TYR A 1 232 ? 3.184 -1.310 -17.014 1.00 95.56 232 TYR A C 1
ATOM 1751 O O . TYR A 1 232 ? 4.130 -0.727 -17.557 1.00 95.56 232 TYR A O 1
ATOM 1759 N N . THR A 1 233 ? 2.889 -2.585 -17.276 1.00 93.88 233 THR A N 1
ATOM 1760 C CA . THR A 1 233 ? 3.690 -3.398 -18.201 1.00 93.88 233 THR A CA 1
ATOM 1761 C C . THR A 1 233 ? 3.091 -3.451 -19.604 1.00 93.88 233 THR A C 1
ATOM 1763 O O . THR A 1 233 ? 3.857 -3.551 -20.562 1.00 93.88 233 THR A O 1
ATOM 1766 N N . LYS A 1 234 ? 1.760 -3.356 -19.749 1.00 95.00 234 LYS A N 1
ATOM 1767 C CA . LYS A 1 234 ? 1.086 -3.455 -21.055 1.00 95.00 234 LYS A CA 1
ATOM 1768 C C . LYS A 1 234 ? 0.391 -2.161 -21.470 1.00 95.00 234 LYS A C 1
ATOM 1770 O O . LYS A 1 234 ? 0.705 -1.639 -22.534 1.00 95.00 234 LYS A O 1
ATOM 1775 N N . LEU A 1 235 ? -0.511 -1.634 -20.642 1.00 96.81 235 LEU A N 1
ATOM 1776 C CA . LEU A 1 235 ? -1.406 -0.542 -21.040 1.00 96.81 235 LEU A CA 1
ATOM 1777 C C . LEU A 1 235 ? -0.677 0.792 -21.237 1.00 96.81 235 LEU A C 1
ATOM 1779 O O . LEU A 1 235 ? -0.740 1.361 -22.320 1.00 96.81 235 LEU A O 1
ATOM 1783 N N . LEU A 1 236 ? 0.051 1.281 -20.228 1.00 96.25 236 LEU A N 1
ATOM 1784 C CA . LEU A 1 236 ? 0.757 2.564 -20.326 1.00 96.25 236 LEU A CA 1
ATOM 1785 C C . LEU A 1 236 ? 1.826 2.565 -21.429 1.00 96.25 236 LEU A C 1
ATOM 1787 O O . LEU A 1 236 ? 1.870 3.528 -22.190 1.00 96.25 236 LEU A O 1
ATOM 1791 N N . PRO A 1 237 ? 2.648 1.507 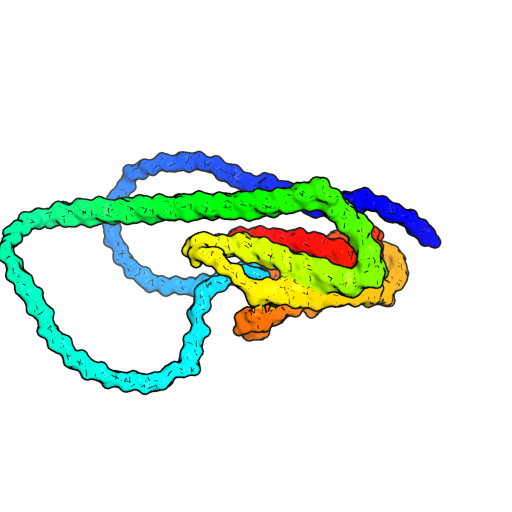-21.602 1.00 95.69 237 PRO A N 1
ATOM 1792 C CA . PRO A 1 237 ? 3.563 1.443 -22.739 1.00 95.69 237 PRO A CA 1
ATOM 1793 C C . PRO A 1 237 ? 2.870 1.392 -24.106 1.00 95.69 237 PRO A C 1
ATOM 1795 O O . PRO A 1 237 ? 3.475 1.824 -25.080 1.00 95.69 237 PRO A O 1
ATOM 1798 N N . ALA A 1 238 ? 1.646 0.860 -24.193 1.00 96.88 238 ALA A N 1
ATOM 1799 C CA . ALA A 1 238 ? 0.870 0.856 -25.433 1.00 96.88 238 ALA A CA 1
ATOM 1800 C C . ALA A 1 238 ? 0.256 2.234 -25.734 1.00 96.88 238 ALA A C 1
ATOM 1802 O O . ALA A 1 238 ? 0.253 2.654 -26.886 1.00 96.88 238 ALA A O 1
ATOM 1803 N N . LEU A 1 239 ? -0.220 2.950 -24.708 1.00 97.19 239 LEU A N 1
ATOM 1804 C CA . LEU A 1 239 ? -0.769 4.306 -24.841 1.00 97.19 239 LEU A CA 1
ATOM 1805 C C . LEU A 1 239 ? 0.316 5.356 -25.112 1.00 97.19 239 LEU A C 1
ATOM 1807 O O . LEU A 1 239 ? 0.094 6.299 -25.867 1.00 97.19 239 LEU A O 1
ATOM 1811 N N . PHE A 1 240 ? 1.500 5.182 -24.522 1.00 96.81 240 PHE A N 1
ATOM 1812 C CA . PHE A 1 240 ? 2.621 6.116 -24.631 1.00 96.81 240 PHE A CA 1
ATOM 1813 C C . PHE A 1 240 ? 3.896 5.389 -25.103 1.00 96.81 240 PHE A C 1
ATOM 1815 O O . PHE A 1 240 ? 4.847 5.228 -24.330 1.00 96.81 240 PHE A O 1
ATOM 1822 N N . PRO A 1 241 ? 3.936 4.925 -26.370 1.00 93.69 241 PRO A N 1
ATOM 1823 C CA . PRO A 1 241 ? 5.022 4.085 -26.883 1.00 93.69 241 PRO A CA 1
ATOM 1824 C C . PRO A 1 241 ? 6.349 4.837 -27.002 1.00 93.69 241 PRO A C 1
ATOM 1826 O O . PRO A 1 241 ? 7.422 4.252 -26.838 1.00 93.69 241 PRO A O 1
ATOM 1829 N N . HIS A 1 242 ? 6.277 6.143 -27.254 1.00 89.12 242 HIS A N 1
ATOM 1830 C CA . HIS A 1 242 ? 7.433 7.021 -27.324 1.00 89.12 242 HIS A CA 1
ATOM 1831 C C . HIS A 1 242 ? 8.003 7.195 -25.913 1.00 89.12 242 HIS A C 1
ATOM 1833 O O . HIS A 1 242 ? 7.303 7.637 -25.007 1.00 89.12 242 HIS A O 1
ATOM 1839 N N . GLY A 1 243 ? 9.265 6.817 -25.699 1.00 86.31 243 GLY A N 1
ATOM 1840 C CA . GLY A 1 243 ? 9.973 7.182 -24.470 1.00 86.31 243 GLY A CA 1
ATOM 1841 C C . GLY A 1 243 ? 10.159 8.702 -24.374 1.00 86.31 243 GLY A C 1
ATOM 1842 O O . GLY A 1 243 ? 10.028 9.412 -25.365 1.00 86.31 243 GLY A O 1
ATOM 1843 N N . GLY A 1 244 ? 10.481 9.209 -23.185 1.00 95.62 244 GLY A N 1
ATOM 1844 C CA . GLY A 1 244 ? 10.760 10.632 -22.966 1.00 95.62 244 GLY A CA 1
ATOM 1845 C C . GLY A 1 244 ? 9.943 11.243 -21.831 1.00 95.62 244 GLY A C 1
ATOM 1846 O O . GLY A 1 244 ? 9.088 10.592 -21.231 1.00 95.62 244 GLY A O 1
ATOM 1847 N N . ILE A 1 245 ? 10.229 12.512 -21.535 1.00 96.56 245 ILE A N 1
ATOM 1848 C CA . ILE A 1 245 ? 9.637 13.242 -20.404 1.00 96.56 245 ILE A CA 1
ATOM 1849 C C . ILE A 1 245 ? 8.118 13.383 -20.567 1.00 96.56 245 ILE A C 1
ATOM 1851 O O . ILE A 1 245 ? 7.384 13.222 -19.597 1.00 96.56 245 ILE A O 1
ATOM 1855 N N . THR A 1 246 ? 7.634 13.604 -21.791 1.00 96.62 246 THR A N 1
ATOM 1856 C CA . THR A 1 246 ? 6.197 13.716 -22.082 1.00 96.62 246 THR A CA 1
ATOM 1857 C C . THR A 1 246 ? 5.458 12.424 -21.746 1.00 96.62 246 THR A C 1
ATOM 1859 O O . THR A 1 246 ? 4.496 12.462 -20.993 1.00 96.62 246 THR A O 1
ATOM 1862 N N . SER A 1 247 ? 5.955 11.269 -22.194 1.00 96.88 247 SER A N 1
ATOM 1863 C CA . SER A 1 247 ? 5.383 9.952 -21.873 1.00 96.88 247 SER A CA 1
ATOM 1864 C C . SER A 1 247 ? 5.401 9.642 -20.375 1.00 96.88 247 SER A C 1
ATOM 1866 O O . SER A 1 247 ? 4.426 9.106 -19.846 1.00 96.88 247 SER A O 1
ATOM 1868 N N . ILE A 1 248 ? 6.465 10.039 -19.666 1.00 97.06 248 ILE A N 1
ATOM 1869 C CA . ILE A 1 248 ? 6.568 9.911 -18.204 1.00 97.06 248 ILE A CA 1
ATOM 1870 C C . ILE A 1 248 ? 5.480 10.737 -17.507 1.00 97.06 248 ILE A C 1
ATOM 1872 O O . ILE A 1 248 ? 4.752 10.200 -16.669 1.00 97.06 248 ILE A O 1
ATOM 1876 N N . ILE A 1 249 ? 5.342 12.016 -17.871 1.00 97.56 249 ILE A N 1
ATOM 1877 C CA . ILE A 1 249 ? 4.346 12.924 -17.286 1.00 97.56 249 ILE A CA 1
ATOM 1878 C C . ILE A 1 249 ? 2.930 12.453 -17.631 1.00 97.56 249 ILE A C 1
ATOM 1880 O O . ILE A 1 249 ? 2.099 12.332 -16.735 1.00 97.56 249 ILE A O 1
ATOM 1884 N N . SER A 1 250 ? 2.656 12.119 -18.894 1.00 97.75 250 SER A N 1
ATOM 1885 C CA . SER A 1 250 ? 1.345 11.629 -19.332 1.00 97.75 250 SER A CA 1
ATOM 1886 C C . SER A 1 250 ? 0.960 10.321 -18.644 1.00 97.75 250 SER A C 1
ATOM 1888 O O . SER A 1 250 ? -0.185 10.176 -18.226 1.00 97.75 250 SER A O 1
ATOM 1890 N N . SER A 1 251 ? 1.910 9.400 -18.453 1.00 97.38 251 SER A N 1
ATOM 1891 C CA . SER A 1 251 ? 1.683 8.155 -17.707 1.00 97.38 251 SER A CA 1
ATOM 1892 C C . SER A 1 251 ? 1.341 8.421 -16.240 1.00 97.38 251 SER A C 1
ATOM 1894 O O . SER A 1 251 ? 0.400 7.827 -15.719 1.00 97.38 251 SER A O 1
ATOM 1896 N N . ALA A 1 252 ? 2.074 9.325 -15.580 1.00 97.56 252 ALA A N 1
ATOM 1897 C CA . ALA A 1 252 ? 1.825 9.689 -14.185 1.00 97.56 252 ALA A CA 1
ATOM 1898 C C . ALA A 1 252 ? 0.483 10.414 -14.009 1.00 97.56 252 ALA A C 1
ATOM 1900 O O . ALA A 1 252 ? -0.260 10.112 -13.077 1.00 97.56 252 ALA A O 1
ATOM 1901 N N . ILE A 1 253 ? 0.139 11.337 -14.911 1.00 97.81 253 ILE A N 1
ATOM 1902 C CA . ILE A 1 253 ? -1.152 12.034 -14.880 1.00 97.81 253 ILE A CA 1
ATOM 1903 C C . ILE A 1 253 ? -2.290 11.039 -15.121 1.00 97.81 253 ILE A C 1
ATOM 1905 O O . ILE A 1 253 ? -3.248 11.019 -14.354 1.00 97.81 253 ILE A O 1
ATOM 1909 N N . LEU A 1 254 ? -2.184 10.177 -16.135 1.00 97.94 254 LEU A N 1
ATOM 1910 C CA . LEU A 1 254 ? -3.231 9.198 -16.421 1.00 97.94 254 LEU A CA 1
ATOM 1911 C C . LEU A 1 254 ? -3.468 8.268 -15.223 1.00 97.94 254 LEU A C 1
ATOM 1913 O O . LEU A 1 254 ? -4.615 8.028 -14.847 1.00 97.94 254 LEU A O 1
ATOM 1917 N N . ASP A 1 255 ? -2.403 7.790 -14.579 1.00 97.75 255 ASP A N 1
ATOM 1918 C CA . ASP A 1 255 ? -2.561 6.925 -13.415 1.00 97.75 255 ASP A CA 1
ATOM 1919 C C . ASP A 1 255 ? -3.145 7.661 -12.200 1.00 97.75 255 ASP A C 1
ATOM 1921 O O . ASP A 1 255 ? -4.097 7.171 -11.599 1.00 97.75 255 ASP A O 1
ATOM 1925 N N . ASN A 1 256 ? -2.685 8.875 -11.888 1.00 97.31 256 ASN A N 1
ATOM 1926 C CA . ASN A 1 256 ? -3.179 9.621 -10.723 1.00 97.31 256 ASN A CA 1
ATOM 1927 C C . ASN A 1 256 ? -4.598 10.183 -10.889 1.00 97.31 256 ASN A C 1
ATOM 1929 O O . ASN A 1 256 ? -5.328 10.288 -9.900 1.00 97.31 256 ASN A O 1
ATOM 1933 N N . PHE A 1 257 ? -4.986 10.584 -12.099 1.00 97.62 257 PHE A N 1
ATOM 1934 C CA . PHE A 1 257 ? -6.261 11.269 -12.336 1.00 97.62 257 PHE A CA 1
ATOM 1935 C C . PHE A 1 257 ? -7.351 10.354 -12.895 1.00 97.62 257 PHE A C 1
ATOM 1937 O O . PHE A 1 257 ? -8.526 10.677 -12.744 1.00 97.62 257 PHE A O 1
ATOM 1944 N N . VAL A 1 258 ? -6.995 9.213 -13.493 1.00 97.00 258 VAL A N 1
ATOM 1945 C CA . VAL A 1 258 ? -7.973 8.254 -14.031 1.00 97.00 258 VAL A CA 1
ATOM 1946 C C . VAL A 1 258 ? -7.927 6.945 -13.254 1.00 97.00 258 VAL A C 1
ATOM 1948 O O . VAL A 1 258 ? -8.921 6.569 -12.633 1.00 97.00 258 VAL A O 1
ATOM 1951 N N . PHE A 1 259 ? -6.782 6.258 -13.212 1.00 97.00 259 PHE A N 1
ATOM 1952 C CA . PHE A 1 259 ? -6.730 4.935 -12.580 1.00 97.00 259 PHE A CA 1
ATOM 1953 C C . PHE A 1 259 ? -6.862 4.988 -11.056 1.00 97.00 259 PHE A C 1
ATOM 1955 O O . PHE A 1 259 ? -7.601 4.190 -10.491 1.00 97.00 259 PHE A O 1
ATOM 1962 N N . ALA A 1 260 ? -6.253 5.947 -10.366 1.00 95.94 260 ALA A N 1
ATOM 1963 C CA . ALA A 1 260 ? -6.381 6.059 -8.917 1.00 95.94 260 ALA A CA 1
ATOM 1964 C C . ALA A 1 260 ? -7.824 6.260 -8.429 1.00 95.94 260 ALA A C 1
ATOM 1966 O O . ALA A 1 260 ? -8.281 5.449 -7.613 1.00 95.94 260 ALA A O 1
ATOM 1967 N N . PRO A 1 261 ? -8.580 7.260 -8.918 1.00 96.06 261 PRO A N 1
ATOM 1968 C CA . PRO A 1 261 ? -9.956 7.455 -8.480 1.00 96.06 261 PRO A CA 1
ATOM 1969 C C . PRO A 1 261 ? -10.929 6.399 -9.017 1.00 96.06 261 PRO A C 1
ATOM 1971 O O . PRO A 1 261 ? -11.952 6.174 -8.385 1.00 96.06 261 PRO A O 1
ATOM 1974 N N . MET A 1 262 ? -10.657 5.735 -10.145 1.00 95.88 262 MET A N 1
ATOM 1975 C CA . MET A 1 262 ? -11.629 4.792 -10.726 1.00 95.88 262 MET A CA 1
ATOM 1976 C C . MET A 1 262 ? -11.311 3.322 -10.442 1.00 95.88 262 MET A C 1
ATOM 1978 O O . MET A 1 262 ? -12.220 2.530 -10.203 1.00 95.88 262 MET A O 1
ATOM 1982 N N . LEU A 1 263 ? -10.033 2.947 -10.468 1.00 95.19 263 LEU A N 1
ATOM 1983 C CA . LEU A 1 263 ? -9.574 1.557 -10.454 1.00 95.19 263 LEU A CA 1
ATOM 1984 C C . LEU A 1 263 ? -8.890 1.160 -9.142 1.00 95.19 263 LEU A C 1
ATOM 1986 O O . LEU A 1 263 ? -9.070 0.032 -8.691 1.00 95.19 263 LEU A O 1
ATOM 1990 N N . TRP A 1 264 ? -8.113 2.050 -8.520 1.00 95.62 264 TRP A N 1
ATOM 1991 C CA . TRP A 1 264 ? -7.359 1.703 -7.311 1.00 95.62 264 TRP A CA 1
ATOM 1992 C C . TRP A 1 264 ? -8.198 1.894 -6.046 1.00 95.62 264 TRP A C 1
ATOM 1994 O O . TRP A 1 264 ? -8.389 0.951 -5.280 1.00 95.62 264 TRP A O 1
ATOM 2004 N N . LEU A 1 265 ? -8.736 3.096 -5.826 1.00 95.38 265 LEU A N 1
ATOM 2005 C CA . LEU A 1 265 ? -9.378 3.428 -4.553 1.00 95.38 265 LEU A CA 1
ATOM 2006 C C . LEU A 1 265 ? -10.759 2.771 -4.361 1.00 95.38 265 LEU A C 1
ATOM 2008 O O . LEU A 1 265 ? -10.933 2.119 -3.331 1.00 95.38 265 LEU A O 1
ATOM 2012 N N . PRO A 1 266 ? -11.738 2.858 -5.288 1.00 96.00 266 PRO A N 1
ATOM 2013 C CA . PRO A 1 266 ? -13.086 2.342 -5.026 1.00 96.00 266 PRO A CA 1
ATOM 2014 C C . PRO A 1 266 ? -13.138 0.834 -4.727 1.00 96.00 266 PRO A C 1
ATOM 2016 O O . PRO A 1 266 ? -13.792 0.452 -3.749 1.00 96.00 266 PRO A O 1
ATOM 2019 N N . PRO A 1 267 ? -12.423 -0.044 -5.466 1.00 96.81 267 PRO A N 1
ATOM 2020 C CA . PRO A 1 267 ? -12.418 -1.473 -5.159 1.00 96.81 267 PRO A CA 1
ATOM 2021 C C . PRO A 1 267 ? -11.888 -1.804 -3.764 1.00 96.81 267 PRO A C 1
ATOM 2023 O O . PRO A 1 267 ? -12.356 -2.773 -3.170 1.00 96.81 267 PRO A O 1
ATOM 2026 N N . ALA A 1 268 ? 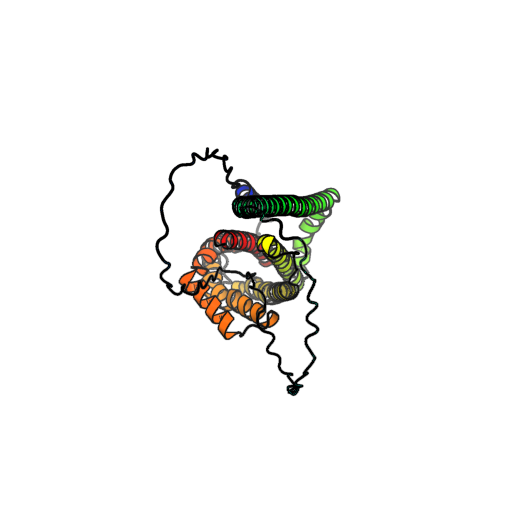-10.976 -1.000 -3.204 1.00 95.38 268 ALA A N 1
ATOM 2027 C CA . ALA A 1 268 ? -10.497 -1.196 -1.835 1.00 95.38 268 ALA A CA 1
ATOM 2028 C C . ALA A 1 268 ? -11.652 -1.109 -0.821 1.00 95.38 268 ALA A C 1
ATOM 2030 O O . ALA A 1 268 ? -11.798 -1.982 0.036 1.00 95.38 268 ALA A O 1
ATOM 2031 N N . TYR A 1 269 ? -12.518 -0.098 -0.964 1.00 96.12 269 TYR A N 1
ATOM 2032 C CA . TYR A 1 269 ? -13.698 0.085 -0.113 1.00 96.12 269 TYR A CA 1
ATOM 2033 C C . TYR A 1 269 ? -14.730 -1.019 -0.343 1.00 96.12 269 TYR A C 1
ATOM 2035 O O . TYR A 1 269 ? -15.279 -1.559 0.615 1.00 96.12 269 TYR A O 1
ATOM 2043 N N . MET A 1 270 ? -14.970 -1.394 -1.602 1.00 97.62 270 MET A N 1
ATOM 2044 C CA . MET A 1 270 ? -15.952 -2.426 -1.946 1.00 97.62 270 MET A CA 1
ATOM 2045 C C . MET A 1 270 ? -15.550 -3.812 -1.431 1.00 97.62 270 MET A C 1
ATOM 2047 O O . MET A 1 270 ? -16.369 -4.495 -0.817 1.00 97.62 270 MET A O 1
ATOM 2051 N N . ILE A 1 271 ? -14.294 -4.223 -1.641 1.00 97.00 271 ILE A N 1
ATOM 2052 C CA . ILE A 1 271 ? -13.777 -5.516 -1.167 1.00 97.00 271 ILE A CA 1
ATOM 2053 C C . ILE A 1 271 ? -13.808 -5.553 0.358 1.00 97.00 271 ILE A C 1
ATOM 2055 O O . ILE A 1 271 ? -14.288 -6.522 0.945 1.00 97.00 271 ILE A O 1
ATOM 2059 N N . LYS A 1 272 ? -13.368 -4.476 1.015 1.00 93.12 272 LYS A N 1
ATOM 2060 C CA . LYS A 1 272 ? -13.444 -4.374 2.471 1.00 93.12 272 LYS A CA 1
ATOM 2061 C C . LYS A 1 272 ? -14.886 -4.518 2.972 1.00 93.12 272 LYS A C 1
ATOM 2063 O O . LYS A 1 272 ? -15.137 -5.320 3.871 1.00 93.12 272 LYS A O 1
ATOM 2068 N N . ALA A 1 273 ? -15.834 -3.803 2.369 1.00 96.31 273 ALA A N 1
ATOM 2069 C CA . ALA A 1 273 ? -17.247 -3.880 2.735 1.00 96.31 273 ALA A CA 1
ATOM 2070 C C . ALA A 1 273 ? -17.810 -5.294 2.574 1.00 96.31 273 ALA A C 1
ATOM 2072 O O . ALA A 1 273 ? -18.500 -5.787 3.465 1.00 96.31 273 ALA A O 1
ATOM 2073 N N . TRP A 1 274 ? -17.446 -5.978 1.487 1.00 97.50 274 TRP A N 1
ATOM 2074 C CA . TRP A 1 274 ? -17.852 -7.357 1.228 1.00 97.50 274 TRP A CA 1
ATOM 2075 C C . TRP A 1 274 ? -17.418 -8.301 2.356 1.00 97.50 274 TRP A C 1
ATOM 2077 O O . TRP A 1 274 ? -18.242 -9.016 2.928 1.00 97.50 274 TRP A O 1
ATOM 2087 N N . PHE A 1 275 ? -16.131 -8.299 2.716 1.00 96.62 275 PHE A N 1
ATOM 2088 C CA . PHE A 1 275 ? -15.598 -9.193 3.753 1.00 96.62 275 PHE A CA 1
ATOM 2089 C C . PHE A 1 275 ? -16.103 -8.856 5.160 1.00 96.62 275 PHE A C 1
ATOM 2091 O O . PHE A 1 275 ? -16.240 -9.746 6.005 1.00 96.62 275 PHE A O 1
ATOM 2098 N N . LEU A 1 276 ? -16.409 -7.584 5.408 1.00 93.69 276 LEU A N 1
ATOM 2099 C CA . LEU A 1 276 ? -16.919 -7.099 6.691 1.00 93.69 276 LEU A CA 1
ATOM 2100 C C . LEU A 1 276 ? -18.451 -7.092 6.763 1.00 93.69 276 LEU A C 1
ATOM 2102 O O . LEU A 1 276 ? -19.005 -6.658 7.772 1.00 93.69 276 LEU A O 1
ATOM 2106 N N . LYS A 1 277 ? -19.123 -7.632 5.735 1.00 96.75 277 LYS A N 1
ATOM 2107 C CA . LYS A 1 277 ? -20.587 -7.719 5.614 1.00 96.75 277 LYS A CA 1
ATOM 2108 C C . LYS A 1 277 ? -21.289 -6.359 5.744 1.00 96.75 277 LYS A C 1
ATOM 2110 O O . LYS A 1 277 ? -22.396 -6.275 6.267 1.00 96.75 277 LYS A O 1
ATOM 2115 N N . GLN A 1 278 ? -20.647 -5.298 5.264 1.00 95.88 278 GLN A N 1
ATOM 2116 C CA . GLN A 1 278 ? -21.219 -3.956 5.203 1.00 95.88 278 GLN A CA 1
ATOM 2117 C C . GLN A 1 278 ? -21.910 -3.729 3.847 1.00 95.88 278 GLN A C 1
ATOM 2119 O O . GLN A 1 278 ? -21.416 -4.207 2.821 1.00 95.88 278 GLN A O 1
ATOM 2124 N N . PRO A 1 279 ? -23.022 -2.974 3.792 1.00 97.50 279 PRO A N 1
ATOM 2125 C CA . PRO A 1 279 ? -23.651 -2.613 2.527 1.00 97.50 279 PRO A CA 1
ATOM 2126 C C . PRO A 1 279 ? -22.681 -1.849 1.613 1.00 97.50 279 PRO A C 1
ATOM 2128 O O . PRO A 1 279 ? -22.134 -0.818 2.001 1.00 97.50 279 PRO A O 1
ATOM 2131 N N . ILE A 1 280 ? -22.523 -2.291 0.361 1.00 96.75 280 ILE A N 1
ATOM 2132 C CA . ILE A 1 280 ? -21.610 -1.659 -0.617 1.00 96.75 280 ILE A CA 1
ATOM 2133 C C . ILE A 1 280 ? -21.922 -0.162 -0.797 1.00 96.75 280 ILE A C 1
ATOM 2135 O O . ILE A 1 280 ? -21.013 0.658 -0.910 1.00 96.75 280 ILE A O 1
ATOM 2139 N N . LYS A 1 281 ? -23.207 0.220 -0.743 1.00 97.25 281 LYS A N 1
ATOM 2140 C CA . LYS A 1 281 ? -23.645 1.624 -0.812 1.00 97.25 281 LYS A CA 1
ATOM 2141 C C . LYS A 1 281 ? -23.043 2.480 0.309 1.00 97.25 281 LYS A C 1
ATOM 2143 O O . LYS A 1 281 ? -22.650 3.614 0.058 1.00 97.25 281 LYS A O 1
ATOM 2148 N N . GLN A 1 282 ? -22.941 1.941 1.525 1.00 96.94 282 GLN A N 1
ATOM 2149 C CA . GLN A 1 282 ? -22.332 2.642 2.657 1.00 96.94 282 GLN A CA 1
ATOM 2150 C C . GLN A 1 282 ? -20.836 2.864 2.419 1.00 96.94 282 GLN A C 1
ATOM 2152 O O . GLN A 1 282 ? -20.344 3.966 2.639 1.00 96.94 282 GLN A O 1
ATOM 2157 N N . ALA A 1 283 ? -20.134 1.858 1.898 1.00 95.94 283 ALA A N 1
ATOM 2158 C CA . ALA A 1 283 ? -18.708 1.955 1.605 1.00 95.94 283 ALA A CA 1
ATOM 2159 C C . ALA A 1 283 ? -18.393 2.953 0.478 1.00 95.94 283 ALA A C 1
ATOM 2161 O O . ALA A 1 283 ? -17.420 3.696 0.570 1.00 95.94 283 ALA A O 1
ATOM 2162 N N . LEU A 1 284 ? -19.240 3.030 -0.554 1.00 96.88 284 LEU A N 1
ATOM 2163 C CA . LEU A 1 284 ? -19.112 4.042 -1.610 1.00 96.88 284 LEU A CA 1
ATOM 2164 C C . LEU A 1 284 ? -19.421 5.457 -1.104 1.00 96.88 284 LEU A C 1
ATOM 2166 O O . LEU A 1 284 ? -18.740 6.407 -1.486 1.00 96.88 284 LEU A O 1
ATOM 2170 N N . ASN A 1 285 ? -20.409 5.607 -0.217 1.00 96.94 285 ASN A N 1
ATOM 2171 C CA . ASN A 1 285 ? -20.670 6.887 0.444 1.00 96.94 285 ASN A CA 1
ATOM 2172 C C . ASN A 1 285 ? -19.489 7.306 1.327 1.00 96.94 285 ASN A C 1
ATOM 2174 O O . ASN A 1 285 ? -19.110 8.474 1.320 1.00 96.94 285 ASN A O 1
ATOM 2178 N N . GLN A 1 286 ? -18.873 6.357 2.035 1.00 95.12 286 GLN A N 1
ATOM 2179 C CA . GLN A 1 286 ? -17.669 6.614 2.818 1.00 95.12 286 GLN A CA 1
ATOM 2180 C C . GLN A 1 286 ? -16.504 7.042 1.923 1.00 95.12 286 GLN A C 1
ATOM 2182 O O . GLN A 1 286 ? -15.885 8.063 2.190 1.00 95.12 286 GLN A O 1
ATOM 2187 N N . TYR A 1 287 ? -16.268 6.340 0.814 1.00 95.75 287 TYR A N 1
ATOM 2188 C CA . TYR A 1 287 ? -15.271 6.735 -0.181 1.00 95.75 287 TYR A CA 1
ATOM 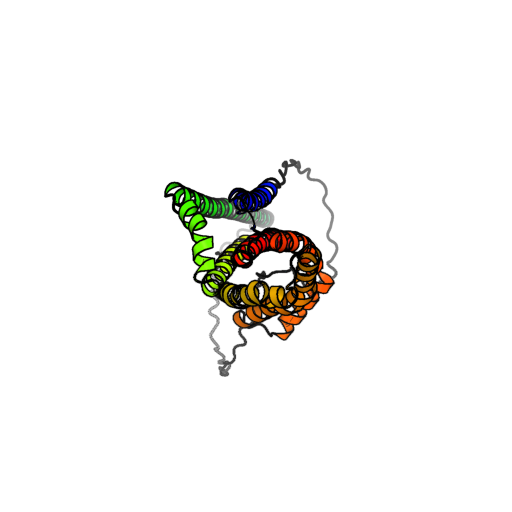2189 C C . TYR A 1 287 ? -15.506 8.160 -0.709 1.00 95.75 287 TYR A C 1
ATOM 2191 O O . TYR A 1 287 ? -14.576 8.963 -0.790 1.00 95.75 287 TYR A O 1
ATOM 2199 N N . LYS A 1 288 ? -16.762 8.509 -1.015 1.00 96.69 288 LYS A N 1
ATOM 2200 C CA . LYS A 1 288 ? -17.143 9.864 -1.427 1.00 96.69 288 LYS A CA 1
ATOM 2201 C C . LYS A 1 288 ? -16.803 10.889 -0.338 1.00 96.69 288 LYS A C 1
ATOM 2203 O O . LYS A 1 288 ? -16.166 11.898 -0.633 1.00 96.69 288 LYS A O 1
ATOM 2208 N N . ASN A 1 289 ? -17.191 10.631 0.908 1.00 96.25 289 ASN A N 1
ATOM 2209 C CA . ASN A 1 289 ? -16.902 11.526 2.029 1.00 96.25 289 ASN A CA 1
ATOM 2210 C C . ASN A 1 289 ? -15.393 11.689 2.240 1.00 96.25 289 ASN A C 1
ATOM 2212 O O . ASN A 1 289 ? -14.910 12.810 2.365 1.00 96.25 289 ASN A O 1
ATOM 2216 N N . ASP A 1 290 ? -14.633 10.602 2.164 1.00 92.88 290 ASP A N 1
ATOM 2217 C CA . ASP A 1 290 ? -13.178 10.613 2.294 1.00 92.88 290 ASP A CA 1
ATOM 2218 C C . ASP A 1 290 ? -12.504 11.454 1.191 1.00 92.88 290 ASP A C 1
ATOM 2220 O O . ASP A 1 290 ? -11.525 12.170 1.426 1.00 92.88 290 ASP A O 1
ATOM 2224 N N . ILE A 1 291 ? -13.048 11.438 -0.026 1.00 94.38 291 ILE A N 1
ATOM 2225 C CA . ILE A 1 291 ? -12.570 12.304 -1.107 1.00 94.38 291 ILE A CA 1
ATOM 2226 C C . ILE A 1 291 ? -12.866 13.774 -0.823 1.00 94.38 291 ILE A C 1
ATOM 2228 O O . ILE A 1 291 ? -11.949 14.599 -0.873 1.00 94.38 291 ILE A O 1
ATOM 2232 N N . PHE A 1 292 ? -14.131 14.105 -0.562 1.00 95.88 292 PHE A N 1
ATOM 2233 C CA . PHE A 1 292 ? -14.584 15.496 -0.538 1.00 95.88 292 PHE A CA 1
ATOM 2234 C C . PHE A 1 292 ? -14.286 16.198 0.790 1.00 95.88 292 PHE A C 1
ATOM 2236 O O . PHE A 1 292 ? -13.907 17.367 0.788 1.00 95.88 292 PHE A O 1
ATOM 2243 N N . GL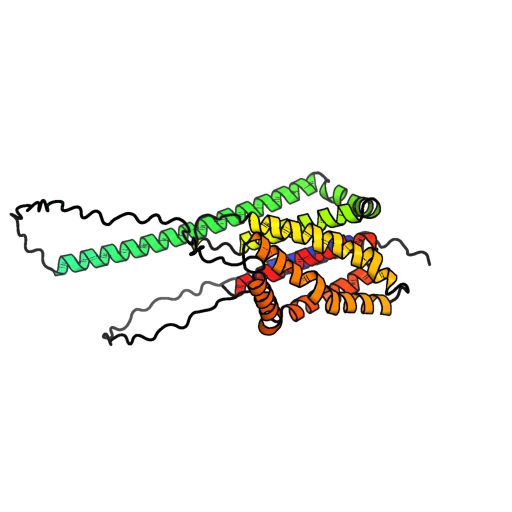N A 1 293 ? -14.430 15.499 1.913 1.00 95.31 293 GLN A N 1
ATOM 2244 C CA . GLN A 1 293 ? -14.264 16.062 3.255 1.00 95.31 293 GLN A CA 1
ATOM 2245 C C . GLN A 1 293 ? -12.827 15.889 3.753 1.00 95.31 293 GLN A C 1
ATOM 2247 O O . GLN A 1 293 ? -12.209 16.842 4.224 1.00 95.31 293 GLN A O 1
ATOM 2252 N N . GLU A 1 294 ? -12.249 14.697 3.581 1.00 91.44 294 GLU A N 1
ATOM 2253 C CA . GLU A 1 294 ? -10.921 14.371 4.126 1.00 91.44 294 GLU A CA 1
ATOM 2254 C C . GLU A 1 294 ? -9.756 14.703 3.193 1.00 91.44 294 GLU A C 1
ATOM 2256 O O . GLU A 1 294 ? -8.585 14.538 3.560 1.00 91.44 294 GLU A O 1
ATOM 2261 N N . LYS A 1 295 ? -10.068 15.203 1.990 1.00 95.06 295 LYS A N 1
ATOM 2262 C CA . LYS A 1 295 ? -9.092 15.531 0.943 1.00 95.06 295 LYS A CA 1
ATOM 2263 C C . LYS A 1 295 ? -8.157 14.346 0.668 1.00 95.06 295 LYS A C 1
ATOM 2265 O O . LYS A 1 295 ? -6.959 14.541 0.431 1.00 95.06 295 LYS A O 1
ATOM 2270 N N . LEU A 1 296 ? -8.694 13.119 0.703 1.00 93.50 296 LEU A N 1
ATOM 2271 C CA . LEU A 1 296 ? -7.925 11.883 0.523 1.00 93.50 296 LEU A CA 1
ATOM 2272 C C . LEU A 1 296 ? -7.110 11.915 -0.777 1.00 93.50 296 LEU A C 1
ATOM 2274 O O . LEU A 1 296 ? -5.922 11.596 -0.757 1.00 93.50 296 LEU A O 1
ATOM 2278 N N . LEU A 1 297 ? -7.722 12.361 -1.881 1.00 95.25 297 LEU A N 1
ATOM 2279 C CA . LEU A 1 297 ? -7.059 12.465 -3.186 1.00 95.25 297 LEU A CA 1
ATOM 2280 C C . LEU A 1 297 ? -5.891 13.448 -3.179 1.00 95.25 297 LEU A C 1
ATOM 2282 O O . LEU A 1 297 ? -4.853 13.149 -3.751 1.00 95.25 297 LEU A O 1
ATOM 2286 N N . LEU A 1 298 ? -6.009 14.585 -2.494 1.00 96.00 298 LEU A N 1
ATOM 2287 C CA . LEU A 1 298 ? -4.929 15.571 -2.451 1.00 96.00 298 LEU A CA 1
ATOM 2288 C C . LEU A 1 298 ? -3.708 15.021 -1.700 1.00 96.00 298 LEU A C 1
ATOM 2290 O O . LEU A 1 298 ? -2.575 15.181 -2.153 1.00 96.00 298 LEU A O 1
ATOM 2294 N N . ARG A 1 299 ? -3.936 14.303 -0.592 1.00 94.69 299 ARG A N 1
ATOM 2295 C CA . ARG A 1 299 ? -2.865 13.599 0.136 1.00 94.69 299 ARG A CA 1
ATOM 2296 C C . ARG A 1 299 ? -2.254 12.495 -0.722 1.00 94.69 299 ARG A C 1
ATOM 2298 O O . ARG A 1 299 ? -1.032 12.384 -0.786 1.00 94.69 299 ARG A O 1
ATOM 2305 N N . TYR A 1 300 ? -3.096 11.731 -1.415 1.00 95.19 300 TYR A N 1
ATOM 2306 C CA . TYR A 1 300 ? -2.666 10.686 -2.338 1.00 95.19 300 TYR A CA 1
ATOM 2307 C C . TYR A 1 300 ? -1.773 11.262 -3.445 1.00 95.19 300 TYR A C 1
ATOM 2309 O O . TYR A 1 300 ? -0.632 10.831 -3.588 1.00 95.19 300 TYR A O 1
ATOM 2317 N N . TRP A 1 301 ? -2.227 12.294 -4.158 1.00 97.31 301 TRP A N 1
ATOM 2318 C CA . TRP A 1 301 ? -1.481 12.937 -5.241 1.00 97.31 301 TRP A CA 1
ATOM 2319 C C . TRP A 1 301 ? -0.157 13.534 -4.777 1.00 97.31 301 TRP A C 1
ATOM 2321 O O . TRP A 1 301 ? 0.837 13.421 -5.494 1.00 97.31 301 TRP A O 1
ATOM 2331 N N . SER A 1 302 ? -0.116 14.109 -3.570 1.00 96.44 302 SER A N 1
ATOM 2332 C CA . SER A 1 302 ? 1.112 14.701 -3.028 1.00 96.44 302 SER A CA 1
ATOM 2333 C C . SER A 1 302 ? 2.257 13.687 -2.890 1.00 96.44 302 SER A C 1
ATOM 2335 O O . SER A 1 302 ? 3.418 14.050 -3.064 1.00 96.44 302 SER A O 1
ATOM 2337 N N . LEU A 1 303 ? 1.935 12.412 -2.637 1.00 95.69 303 LEU A N 1
ATOM 2338 C CA . LEU A 1 303 ? 2.911 11.326 -2.581 1.00 95.69 303 LEU A CA 1
ATOM 2339 C C . LEU A 1 303 ? 3.093 10.643 -3.943 1.00 95.69 303 LEU A C 1
ATOM 2341 O O . LEU A 1 303 ? 4.218 10.372 -4.363 1.00 95.69 303 LEU A O 1
ATOM 2345 N N . TRP A 1 304 ? 1.990 10.332 -4.626 1.00 97.00 304 TRP A N 1
ATOM 2346 C CA . TRP A 1 304 ? 2.005 9.432 -5.776 1.00 97.00 304 TRP A CA 1
ATOM 2347 C C . TRP A 1 304 ? 2.476 10.081 -7.072 1.00 97.00 304 TRP A C 1
ATOM 2349 O O . TRP A 1 304 ? 3.171 9.413 -7.832 1.00 97.00 304 TRP A O 1
ATOM 2359 N N . ILE A 1 305 ? 2.197 11.365 -7.313 1.00 97.56 305 ILE A N 1
ATOM 2360 C CA . ILE A 1 305 ? 2.691 12.061 -8.512 1.00 97.56 305 ILE A CA 1
ATOM 2361 C C . ILE A 1 305 ? 4.230 12.057 -8.566 1.00 97.56 305 ILE A C 1
ATOM 2363 O O . ILE A 1 305 ? 4.777 11.529 -9.540 1.00 97.56 305 ILE A O 1
ATOM 2367 N N . PRO A 1 306 ? 4.967 12.558 -7.549 1.00 96.94 306 PRO A N 1
ATOM 2368 C CA . PRO A 1 306 ? 6.429 12.560 -7.606 1.00 96.94 306 PRO A CA 1
ATOM 2369 C C . PRO A 1 306 ? 7.008 11.140 -7.619 1.00 96.94 306 PRO A C 1
ATOM 2371 O O . PRO A 1 306 ? 7.937 10.860 -8.381 1.00 96.94 306 PRO A O 1
ATOM 2374 N N . ALA A 1 307 ? 6.432 10.217 -6.840 1.00 96.69 307 ALA A N 1
ATOM 2375 C CA . ALA A 1 307 ? 6.874 8.827 -6.821 1.00 96.69 307 ALA A CA 1
ATOM 2376 C C . ALA A 1 307 ? 6.704 8.146 -8.190 1.00 96.69 307 ALA A C 1
ATOM 2378 O O . ALA A 1 307 ? 7.605 7.442 -8.641 1.00 96.69 307 ALA A O 1
ATOM 2379 N N . GLN A 1 308 ? 5.587 8.370 -8.887 1.00 97.19 308 GLN A N 1
ATOM 2380 C CA . GLN A 1 308 ? 5.347 7.785 -10.208 1.00 97.19 308 GLN A CA 1
ATOM 2381 C C . GLN A 1 308 ? 6.195 8.409 -11.300 1.00 97.19 308 GLN A C 1
ATOM 2383 O O . GLN A 1 308 ? 6.713 7.674 -12.140 1.00 97.19 308 GLN A O 1
ATOM 2388 N N . MET A 1 309 ? 6.397 9.728 -11.271 1.00 97.12 309 MET A N 1
ATOM 2389 C CA . MET A 1 309 ? 7.337 10.377 -12.184 1.00 97.12 309 MET A CA 1
ATOM 2390 C C . MET A 1 309 ? 8.730 9.757 -12.045 1.00 97.12 309 MET A C 1
ATOM 2392 O O . MET A 1 309 ? 9.336 9.375 -13.048 1.00 97.12 309 MET A O 1
ATOM 2396 N N . PHE A 1 310 ? 9.196 9.555 -10.808 1.00 96.50 310 PHE A N 1
ATOM 2397 C CA . PHE A 1 310 ? 10.455 8.863 -10.544 1.00 96.50 310 PHE A CA 1
ATOM 2398 C C . PHE A 1 310 ? 10.431 7.408 -11.045 1.00 96.50 310 PHE A C 1
ATOM 2400 O O . PHE A 1 310 ? 11.347 6.975 -11.747 1.00 96.50 310 PHE A O 1
ATOM 2407 N N . MET A 1 311 ? 9.381 6.642 -10.734 1.00 95.75 311 MET A N 1
ATOM 2408 C CA . MET A 1 311 ? 9.267 5.241 -11.153 1.00 95.75 311 MET A CA 1
ATOM 2409 C C . MET A 1 311 ? 9.264 5.082 -12.676 1.00 95.75 311 MET A C 1
ATOM 2411 O O . MET A 1 311 ? 9.928 4.189 -13.200 1.00 95.75 311 MET A O 1
ATOM 2415 N N . PHE A 1 312 ? 8.552 5.935 -13.412 1.00 95.62 312 PHE A N 1
ATOM 2416 C CA . PHE A 1 312 ? 8.514 5.851 -14.870 1.00 95.62 312 PHE A CA 1
ATOM 2417 C C . PHE A 1 312 ? 9.814 6.317 -15.527 1.00 95.62 312 PHE A C 1
ATOM 2419 O O . PHE A 1 312 ? 10.188 5.732 -16.548 1.00 95.62 312 PHE A O 1
ATOM 2426 N N . ALA A 1 313 ? 10.505 7.294 -14.933 1.00 96.25 313 ALA A N 1
ATOM 2427 C CA . ALA A 1 313 ? 11.788 7.794 -15.420 1.00 96.25 313 ALA A CA 1
ATOM 2428 C C . ALA A 1 313 ? 12.943 6.811 -15.182 1.00 96.25 313 ALA A C 1
ATOM 2430 O O . ALA A 1 313 ? 13.780 6.612 -16.061 1.00 96.25 313 ALA A O 1
ATOM 2431 N N . VAL A 1 314 ? 12.990 6.198 -13.999 1.00 96.19 314 VAL A N 1
ATOM 2432 C CA . VAL A 1 314 ? 14.184 5.500 -13.508 1.00 96.19 314 VAL A CA 1
ATOM 2433 C C . VAL A 1 314 ? 13.998 3.986 -13.438 1.00 96.19 314 VAL A C 1
ATOM 2435 O O . VAL A 1 314 ? 14.921 3.230 -13.738 1.00 96.19 314 VAL A O 1
ATOM 2438 N N . VAL A 1 315 ? 12.819 3.509 -13.032 1.00 95.19 315 VAL A N 1
ATOM 2439 C CA . VAL A 1 315 ? 12.625 2.089 -12.716 1.00 95.19 315 VAL A CA 1
ATOM 2440 C C . VAL A 1 315 ? 12.339 1.281 -13.993 1.00 95.19 315 VAL A C 1
ATOM 2442 O O . VAL A 1 315 ? 11.399 1.598 -14.739 1.00 95.19 315 VAL A O 1
ATOM 2445 N N . PRO A 1 316 ? 13.091 0.188 -14.249 1.00 94.56 316 PRO A N 1
ATOM 2446 C CA . PRO A 1 316 ? 12.841 -0.696 -15.384 1.00 94.56 316 PRO A CA 1
ATOM 2447 C C . PRO A 1 316 ? 11.407 -1.233 -15.393 1.00 94.56 316 PRO A C 1
ATOM 2449 O O . PRO A 1 316 ? 10.872 -1.588 -14.346 1.00 94.56 316 PRO A O 1
ATOM 2452 N N . LYS A 1 317 ? 10.799 -1.371 -16.582 1.00 94.38 317 LYS A N 1
ATOM 2453 C CA . LYS A 1 317 ? 9.374 -1.740 -16.752 1.00 94.38 317 LYS A CA 1
ATOM 2454 C C . LYS A 1 317 ? 8.928 -2.946 -15.912 1.00 94.38 317 LYS A C 1
ATOM 2456 O O . LYS A 1 317 ? 7.858 -2.906 -15.319 1.00 94.38 317 LYS A O 1
ATOM 2461 N N . HIS A 1 318 ? 9.755 -3.987 -15.836 1.00 93.94 318 HIS A N 1
ATOM 2462 C CA . HIS A 1 318 ? 9.455 -5.216 -15.094 1.00 93.94 318 HIS A CA 1
ATOM 2463 C C . HIS A 1 318 ? 9.546 -5.056 -13.565 1.00 93.94 318 HIS A C 1
ATOM 2465 O O . HIS A 1 318 ? 8.967 -5.858 -12.849 1.00 93.94 318 HIS A O 1
ATOM 2471 N N . LEU A 1 319 ? 10.233 -4.028 -13.054 1.00 95.75 319 LEU A N 1
ATOM 2472 C CA . LEU A 1 319 ? 10.376 -3.746 -11.618 1.00 95.75 319 LEU A CA 1
ATOM 2473 C C . LEU A 1 319 ? 9.418 -2.663 -11.107 1.00 95.75 319 LEU A C 1
ATOM 2475 O O . LEU A 1 319 ? 9.373 -2.406 -9.904 1.00 95.75 319 LEU A O 1
ATOM 2479 N N . ARG A 1 320 ? 8.639 -2.022 -11.988 1.00 95.88 320 ARG A N 1
ATOM 2480 C CA . ARG A 1 320 ? 7.737 -0.920 -11.606 1.00 95.88 320 ARG A CA 1
ATOM 2481 C C . ARG A 1 320 ? 6.700 -1.339 -10.567 1.00 95.88 320 ARG A C 1
ATOM 2483 O O . ARG A 1 320 ? 6.410 -0.555 -9.670 1.00 95.88 320 ARG A O 1
ATOM 2490 N N . VAL A 1 321 ? 6.195 -2.573 -10.634 1.00 95.56 321 VAL A N 1
ATOM 2491 C CA . VAL A 1 321 ? 5.242 -3.093 -9.639 1.00 95.56 321 VAL A CA 1
ATOM 2492 C C . VAL A 1 321 ? 5.904 -3.273 -8.269 1.00 95.56 321 VAL A C 1
ATOM 2494 O O . VAL A 1 321 ? 5.341 -2.847 -7.265 1.00 95.56 321 VAL A O 1
ATOM 2497 N N . ALA A 1 322 ? 7.132 -3.800 -8.215 1.00 95.31 322 ALA A N 1
ATOM 2498 C CA . ALA A 1 322 ? 7.886 -3.908 -6.964 1.00 95.31 322 ALA A CA 1
ATOM 2499 C C . ALA A 1 322 ? 8.153 -2.529 -6.332 1.00 95.31 322 ALA A C 1
ATOM 2501 O O . ALA A 1 322 ? 7.938 -2.342 -5.135 1.00 95.31 322 ALA A O 1
ATOM 2502 N N . ALA A 1 323 ? 8.561 -1.543 -7.141 1.00 95.62 323 ALA A N 1
ATOM 2503 C CA . ALA A 1 323 ? 8.751 -0.167 -6.678 1.00 95.62 323 ALA A CA 1
ATOM 2504 C C . ALA A 1 323 ? 7.430 0.465 -6.197 1.00 95.62 323 ALA A C 1
ATOM 2506 O O . ALA A 1 323 ? 7.394 1.091 -5.140 1.00 95.62 323 ALA A O 1
ATOM 2507 N N . THR A 1 324 ? 6.328 0.227 -6.916 1.00 95.62 324 THR A N 1
ATOM 2508 C CA . THR A 1 324 ? 4.980 0.673 -6.523 1.00 95.62 324 THR A CA 1
ATOM 2509 C C . THR A 1 324 ? 4.569 0.062 -5.186 1.00 95.62 324 THR A C 1
ATOM 2511 O O . THR A 1 324 ? 4.017 0.763 -4.340 1.00 95.62 324 THR A O 1
ATOM 2514 N N . ALA A 1 325 ? 4.855 -1.222 -4.954 1.00 94.25 325 ALA A N 1
ATOM 2515 C CA . ALA A 1 325 ? 4.575 -1.878 -3.680 1.00 94.25 325 ALA A CA 1
ATOM 2516 C C . ALA A 1 325 ? 5.377 -1.244 -2.530 1.00 94.25 325 ALA A C 1
ATOM 2518 O O . ALA A 1 325 ? 4.808 -0.975 -1.473 1.00 94.25 325 ALA A O 1
ATOM 2519 N N . ALA A 1 326 ? 6.653 -0.911 -2.749 1.00 93.19 326 ALA A N 1
ATOM 2520 C CA . ALA A 1 326 ? 7.467 -0.212 -1.753 1.00 93.19 326 ALA A CA 1
ATOM 2521 C C . ALA A 1 326 ? 6.899 1.178 -1.404 1.00 93.19 326 ALA A C 1
ATOM 2523 O O . ALA A 1 326 ? 6.751 1.507 -0.229 1.00 93.19 326 ALA A O 1
ATOM 2524 N N . VAL A 1 327 ? 6.500 1.971 -2.404 1.00 95.19 327 VAL A N 1
ATOM 2525 C CA . VAL A 1 327 ? 5.837 3.272 -2.175 1.00 95.19 327 VAL A CA 1
ATOM 2526 C C . VAL A 1 327 ? 4.485 3.086 -1.476 1.00 95.19 327 VAL A C 1
ATOM 2528 O O . VAL A 1 327 ? 4.148 3.839 -0.564 1.00 95.19 327 VAL A O 1
ATOM 2531 N N . SER A 1 328 ? 3.732 2.044 -1.841 1.00 93.12 328 SER A N 1
ATOM 2532 C CA . SER A 1 328 ? 2.453 1.707 -1.199 1.00 93.12 328 SER A CA 1
ATOM 2533 C C . SER A 1 328 ? 2.626 1.382 0.282 1.00 93.12 328 SER A C 1
ATOM 2535 O O . SER A 1 328 ? 1.782 1.757 1.088 1.00 93.12 328 SER A O 1
ATOM 2537 N N . PHE A 1 329 ? 3.722 0.720 0.658 1.00 89.44 329 PHE A N 1
ATOM 2538 C CA . PHE A 1 329 ? 4.032 0.459 2.061 1.00 89.44 329 PHE A CA 1
ATOM 2539 C C . PHE A 1 329 ? 4.215 1.766 2.845 1.00 89.44 329 PHE A C 1
ATOM 2541 O O . PHE A 1 329 ? 3.604 1.953 3.896 1.00 89.44 329 PHE A O 1
ATOM 2548 N N . VAL A 1 330 ? 4.982 2.714 2.293 1.00 89.81 330 VAL A N 1
ATOM 2549 C CA . VAL A 1 330 ? 5.167 4.049 2.888 1.00 89.81 330 VAL A CA 1
ATOM 2550 C C . VAL A 1 330 ? 3.831 4.785 3.013 1.00 89.81 330 VAL A C 1
ATOM 2552 O O . VAL A 1 330 ? 3.536 5.357 4.063 1.00 89.81 330 VAL A O 1
ATOM 2555 N N . TRP A 1 331 ? 2.989 4.726 1.980 1.00 92.19 331 TRP A N 1
ATOM 2556 C CA . TRP A 1 331 ? 1.646 5.305 2.013 1.00 92.19 331 TRP A CA 1
ATOM 2557 C C . TRP A 1 331 ? 0.785 4.732 3.149 1.00 92.19 331 TRP A C 1
ATOM 2559 O O . TRP A 1 331 ? 0.140 5.495 3.866 1.00 92.19 331 TRP A O 1
ATOM 2569 N N . LEU A 1 332 ? 0.808 3.413 3.366 1.00 88.62 332 LEU A N 1
ATOM 2570 C CA . LEU A 1 332 ? 0.058 2.768 4.452 1.00 88.62 332 LEU A CA 1
ATOM 2571 C C . LEU A 1 332 ? 0.528 3.234 5.836 1.00 88.62 332 LEU A C 1
ATOM 2573 O O . LEU A 1 332 ? -0.295 3.468 6.722 1.00 88.62 332 LEU A O 1
ATOM 2577 N N . LEU A 1 333 ? 1.830 3.451 6.021 1.00 85.94 333 LEU A N 1
ATOM 2578 C CA . LEU A 1 333 ? 2.363 3.997 7.272 1.00 85.94 333 LEU A CA 1
ATOM 2579 C C . LEU A 1 333 ? 1.917 5.442 7.511 1.00 85.94 333 LEU A C 1
ATOM 2581 O O . LEU A 1 333 ? 1.537 5.791 8.631 1.00 85.94 333 LEU A O 1
ATOM 2585 N N . ILE A 1 334 ? 1.913 6.269 6.461 1.00 88.00 334 ILE A N 1
ATOM 2586 C CA . ILE A 1 334 ? 1.397 7.642 6.529 1.00 88.00 334 ILE A CA 1
ATOM 2587 C C . ILE A 1 334 ? -0.087 7.625 6.898 1.00 88.00 334 ILE A C 1
ATOM 2589 O O . ILE A 1 334 ? -0.492 8.343 7.813 1.00 88.00 334 ILE A O 1
ATOM 2593 N N . LEU A 1 335 ? -0.889 6.786 6.236 1.00 86.12 335 LEU A N 1
ATOM 2594 C CA . LEU A 1 335 ? -2.311 6.647 6.546 1.00 86.12 335 LEU A CA 1
ATOM 2595 C C . LEU A 1 335 ? -2.527 6.253 8.004 1.00 86.12 335 LEU A C 1
ATOM 2597 O O . LEU A 1 335 ? -3.322 6.889 8.689 1.00 86.12 335 LEU A O 1
ATOM 2601 N N . THR A 1 336 ? -1.774 5.275 8.503 1.00 82.06 336 THR A N 1
ATOM 2602 C CA . THR A 1 336 ? -1.952 4.800 9.878 1.00 82.06 336 THR A CA 1
ATOM 2603 C C . THR A 1 336 ? -1.639 5.897 10.906 1.00 82.06 336 THR A C 1
ATOM 2605 O O . THR A 1 336 ? -2.410 6.107 11.846 1.00 82.06 336 THR A O 1
ATOM 2608 N N . LYS A 1 337 ? -0.588 6.698 10.672 1.00 83.06 337 LYS A N 1
ATOM 2609 C CA . LYS A 1 337 ? -0.278 7.878 11.500 1.00 83.06 337 LYS A CA 1
ATOM 2610 C C . LYS A 1 337 ? -1.373 8.943 11.449 1.00 83.06 337 LYS A C 1
ATOM 2612 O O . LYS A 1 337 ? -1.734 9.509 12.482 1.00 83.06 337 LYS A O 1
ATOM 2617 N N . LEU A 1 338 ? -1.897 9.236 10.258 1.00 83.38 338 LEU A N 1
ATOM 2618 C CA . LEU A 1 338 ? -2.952 10.238 10.086 1.00 83.38 338 LEU A CA 1
ATOM 2619 C C . LEU A 1 338 ? -4.236 9.841 10.812 1.00 83.38 338 LEU A C 1
ATOM 2621 O O . LEU A 1 338 ? -4.922 10.714 11.344 1.00 83.38 338 LEU A O 1
ATOM 2625 N N . THR A 1 339 ? -4.544 8.547 10.864 1.00 78.19 339 THR A N 1
ATOM 2626 C CA . THR A 1 339 ? -5.730 8.076 11.574 1.00 78.19 339 THR A CA 1
ATOM 2627 C C . THR A 1 339 ? -5.545 8.096 13.087 1.00 78.19 339 THR A C 1
ATOM 2629 O O . THR A 1 339 ? -6.468 8.479 13.801 1.00 78.19 339 THR A O 1
ATOM 2632 N N . SER A 1 340 ? -4.346 7.778 13.582 1.00 74.31 340 SER A N 1
ATOM 2633 C CA . SER A 1 340 ? -4.041 7.821 15.018 1.00 74.31 340 SER A CA 1
ATOM 2634 C C . SER A 1 340 ? -4.248 9.214 15.633 1.00 74.31 340 SER A C 1
ATOM 2636 O O . SER A 1 340 ? -4.738 9.309 16.752 1.00 74.31 340 SER A O 1
ATOM 2638 N N . LYS A 1 341 ? -3.958 10.299 14.898 1.00 72.50 341 LYS A N 1
ATOM 2639 C CA . LYS A 1 341 ? -4.085 11.682 15.404 1.00 72.50 341 LYS A CA 1
ATOM 2640 C C . LYS A 1 341 ? -5.533 12.140 15.648 1.00 72.50 341 LYS A C 1
ATOM 2642 O O . LYS A 1 341 ? -5.738 13.137 16.333 1.00 72.50 341 LYS A O 1
ATOM 2647 N N . LYS A 1 342 ? -6.526 11.477 15.051 1.00 63.78 342 LYS A N 1
ATOM 2648 C CA . LYS A 1 342 ? -7.942 11.872 15.165 1.00 63.78 342 LYS A CA 1
ATOM 2649 C C . LYS A 1 342 ? -8.649 11.314 16.402 1.00 63.78 342 LYS A C 1
ATOM 2651 O O . LYS A 1 342 ? -9.782 11.708 16.654 1.00 63.78 342 LYS A O 1
ATOM 2656 N N . ASN A 1 343 ? -8.002 10.400 17.117 1.00 50.41 343 ASN A N 1
ATOM 2657 C CA . ASN A 1 343 ? -8.562 9.640 18.232 1.00 50.41 343 ASN A CA 1
ATOM 2658 C C . ASN A 1 343 ? -7.982 10.072 19.577 1.00 50.41 343 ASN A C 1
ATOM 2660 O O . ASN A 1 343 ? -8.617 9.691 20.584 1.00 50.41 343 ASN A O 1
#

Radius of gyration: 29.51 Å; chains: 1; bounding box: 70×46×97 Å

Foldseek 3Di:
DDPDPQDPVVVVVLVVVLVVLVVVVVPPPPPPPDDDDDDDDDDDDDDDDDDDDDDPDPPDDFDDLPDPDDPPPDPPPPDDDDDDDPDDPDDDPPPPPPPPDDDPDPVVVVVVVVVVVVVVVVVVVVVVVVVLVVVLVVVVVVVVVVVVVVVVVCVVVVNVVVVVVCLVVCLVVPVLVSLLVLQLVLLLVLVVVLLSLPDDCVVPDRDDDVLSNVLSSCLRNPLLRNVVLCLLQPNLCVVQVDDDLVSLLVSLCCCLVPCCLPRNPLSSLQSNCVSVVHDSVVSVVSSVCCVPPVVVSVVVCVQRSVQSSCLSVRPPSSCSSVSVSSSVSVVSVVSSVSSSVSD

pLDDT: mean 75.35, std 24.16, range [27.66, 97.94]

Sequence (343 aa):
MMCAPLPIRLLGLLLLLVVVVLDVSAFVVPSRTAASSSVTFSGVETPSTPVFVPKPEEGSTSLHVGGVYGPYQGTADFNTPMKMLQRRNGKNRRFEVANNGFFDVDPAFSAVSTIVMDARMAQQELLEAQQRKQRQVIAASAAVACAVLISKQMVAWGGLPYLISKIPFCYKAYPLKASIATCGLNSIVGDSISQMQGWKPSEGIFTFQWRQHVASLVYGSTILGIGSNMVYTKLLPALFPHGGITSIISSAILDNFVFAPMLWLPPAYMIKAWFLKQPIKQALNQYKNDIFQEKLLLRYWSLWIPAQMFMFAVVPKHLRVAATAAVSFVWLLILTKLTSKKN

Organism: NCBI:txid568900